Protein AF-A0A914GAC8-F1 (afdb_monomer_lite)

Radius of gyration: 23.38 Å; chains: 1; bounding box: 57×39×64 Å

Structure (mmCIF, N/CA/C/O backbone):
data_AF-A0A914GAC8-F1
#
_entry.id   AF-A0A914GAC8-F1
#
loop_
_atom_site.group_PDB
_atom_site.id
_atom_site.type_symbol
_atom_site.label_atom_id
_atom_site.label_alt_id
_atom_site.label_comp_id
_atom_site.label_asym_id
_atom_site.label_entity_id
_atom_site.label_seq_id
_atom_site.pdbx_PDB_ins_code
_atom_site.Cartn_x
_atom_site.Cartn_y
_atom_site.Cartn_z
_atom_site.occupancy
_atom_site.B_iso_or_equiv
_atom_site.auth_seq_id
_atom_site.auth_comp_id
_atom_site.auth_asym_id
_atom_site.auth_atom_id
_atom_site.pdbx_PDB_model_num
ATOM 1 N N . ASP A 1 1 ? 26.100 -16.650 -16.350 1.00 70.00 1 ASP A N 1
ATOM 2 C CA . ASP A 1 1 ? 27.545 -16.338 -16.278 1.00 70.00 1 ASP A CA 1
ATOM 3 C C . ASP A 1 1 ? 27.875 -15.951 -14.839 1.00 70.00 1 ASP A C 1
ATOM 5 O O . ASP A 1 1 ? 27.534 -14.854 -14.413 1.00 70.00 1 ASP A O 1
ATOM 9 N N . TRP A 1 2 ? 28.452 -16.867 -14.052 1.00 78.56 2 TRP A N 1
ATOM 10 C CA . TRP A 1 2 ? 28.661 -16.678 -12.604 1.00 78.56 2 TRP A CA 1
ATOM 11 C C . TRP A 1 2 ? 29.500 -15.440 -12.253 1.00 78.56 2 TRP A C 1
ATOM 13 O O . TRP A 1 2 ? 29.374 -14.898 -11.160 1.00 78.56 2 TRP A O 1
ATOM 23 N N . LYS A 1 3 ? 30.295 -14.926 -13.200 1.00 84.75 3 LYS A N 1
ATOM 24 C CA . LYS A 1 3 ? 31.077 -13.694 -13.027 1.00 84.75 3 LYS A CA 1
ATOM 25 C C . LYS A 1 3 ? 30.211 -12.432 -12.951 1.00 84.75 3 LYS A C 1
ATOM 27 O O . LYS A 1 3 ? 30.647 -11.431 -12.392 1.00 84.75 3 LYS A O 1
ATOM 32 N N . LYS A 1 4 ? 28.996 -12.464 -13.509 1.00 84.94 4 LYS A N 1
ATOM 33 C CA . LYS A 1 4 ? 28.051 -11.334 -13.508 1.00 84.94 4 LYS A CA 1
ATOM 34 C C . LYS A 1 4 ? 27.024 -11.420 -12.381 1.00 84.94 4 LYS A C 1
ATOM 36 O O . LYS A 1 4 ? 26.402 -10.404 -12.080 1.00 84.94 4 LYS A O 1
ATOM 41 N N . PHE A 1 5 ? 26.921 -12.576 -11.720 1.00 89.44 5 PHE A N 1
ATOM 42 C CA . PHE A 1 5 ? 25.930 -12.845 -10.679 1.00 89.44 5 PHE A CA 1
ATOM 43 C C . PHE A 1 5 ? 25.925 -11.780 -9.580 1.00 89.44 5 PHE A C 1
ATOM 45 O O . PHE A 1 5 ? 24.878 -11.224 -9.287 1.00 89.44 5 PHE A O 1
ATOM 52 N N . GLY A 1 6 ? 27.089 -11.420 -9.024 1.00 92.56 6 GLY A N 1
ATOM 53 C CA . GLY A 1 6 ? 27.153 -10.412 -7.958 1.00 92.56 6 GLY A CA 1
ATOM 54 C C . GLY A 1 6 ? 26.623 -9.038 -8.388 1.00 92.56 6 GLY A C 1
ATOM 55 O O . GLY A 1 6 ? 25.925 -8.378 -7.626 1.00 92.56 6 GLY A O 1
ATOM 56 N N . ARG A 1 7 ? 26.899 -8.626 -9.632 1.00 90.31 7 ARG A N 1
ATOM 57 C CA . ARG A 1 7 ? 26.407 -7.359 -10.194 1.00 90.31 7 ARG A CA 1
ATOM 58 C C . ARG A 1 7 ? 24.906 -7.408 -10.471 1.00 90.31 7 ARG A C 1
ATOM 60 O O . ARG A 1 7 ? 24.210 -6.444 -10.177 1.00 90.31 7 ARG A O 1
ATOM 67 N N . GLU A 1 8 ? 24.429 -8.499 -11.060 1.00 88.06 8 GLU A N 1
ATOM 68 C CA . GLU A 1 8 ? 23.010 -8.700 -11.378 1.00 88.06 8 GLU A CA 1
ATOM 69 C C . GLU A 1 8 ? 22.176 -8.789 -10.097 1.00 88.06 8 GLU A C 1
ATOM 71 O O . GLU A 1 8 ? 21.180 -8.083 -9.969 1.00 88.06 8 GLU A O 1
ATOM 76 N N . PHE A 1 9 ? 22.652 -9.544 -9.105 1.00 90.94 9 PHE A N 1
ATOM 77 C CA . PHE A 1 9 ? 22.049 -9.624 -7.781 1.00 90.94 9 PHE A CA 1
ATOM 78 C C . PHE A 1 9 ? 22.002 -8.257 -7.098 1.00 90.94 9 PHE A C 1
ATOM 80 O O . PHE A 1 9 ? 20.940 -7.845 -6.644 1.00 90.94 9 PHE A O 1
ATOM 87 N N . LEU A 1 10 ? 23.120 -7.522 -7.062 1.00 92.94 10 LEU A N 1
ATOM 88 C CA . LEU A 1 10 ? 23.152 -6.190 -6.458 1.00 92.94 10 LEU A CA 1
ATOM 89 C C . LEU A 1 10 ? 22.192 -5.229 -7.171 1.00 92.94 10 LEU A C 1
ATOM 91 O O . LEU A 1 10 ? 21.506 -4.456 -6.513 1.00 92.94 10 LEU A O 1
ATOM 95 N N . CYS A 1 11 ? 22.114 -5.289 -8.502 1.00 89.38 11 CYS A N 1
ATOM 96 C CA . CYS A 1 11 ? 21.203 -4.459 -9.284 1.00 89.38 11 CYS A CA 1
ATOM 97 C C . CYS A 1 11 ? 19.737 -4.749 -8.938 1.00 89.38 11 CYS A C 1
ATOM 99 O O . CYS A 1 11 ? 19.000 -3.816 -8.628 1.00 89.38 11 CYS A O 1
ATOM 101 N N . VAL A 1 12 ? 19.336 -6.024 -8.918 1.00 88.00 12 VAL A N 1
ATOM 102 C CA . VAL A 1 12 ? 17.965 -6.435 -8.575 1.00 88.00 12 VAL A CA 1
ATOM 103 C C . VAL A 1 12 ? 17.646 -6.119 -7.114 1.00 88.00 12 VAL A C 1
ATOM 105 O O . VAL A 1 12 ? 16.575 -5.598 -6.823 1.00 88.00 12 VAL A O 1
ATOM 108 N N . PHE A 1 13 ? 18.579 -6.371 -6.196 1.00 90.50 13 PHE A N 1
ATOM 109 C CA . PHE A 1 13 ? 18.400 -6.096 -4.772 1.00 90.50 13 PHE A CA 1
ATOM 110 C C . PHE A 1 13 ? 18.233 -4.599 -4.496 1.00 90.50 13 PHE A C 1
ATOM 112 O O . PHE A 1 13 ? 17.281 -4.195 -3.829 1.00 90.50 13 PHE A O 1
ATOM 119 N N . LEU A 1 14 ? 19.125 -3.764 -5.039 1.00 91.88 14 LEU A N 1
ATOM 120 C CA . LEU A 1 14 ? 19.038 -2.312 -4.883 1.00 91.88 14 LEU A CA 1
ATOM 121 C C . LEU A 1 14 ? 17.791 -1.748 -5.563 1.00 91.88 14 LEU A C 1
ATOM 123 O O . LEU A 1 14 ? 17.170 -0.850 -5.004 1.00 91.88 14 LEU A O 1
ATOM 127 N N . ALA A 1 15 ? 17.400 -2.277 -6.725 1.00 88.44 15 ALA A N 1
ATOM 128 C CA . ALA A 1 15 ? 16.150 -1.893 -7.370 1.00 88.44 15 ALA A CA 1
ATOM 129 C C . ALA A 1 15 ? 14.939 -2.282 -6.511 1.00 88.44 15 ALA A C 1
ATOM 131 O O . ALA A 1 15 ? 14.079 -1.443 -6.281 1.00 88.44 15 ALA A O 1
ATOM 132 N N . GLY A 1 16 ? 14.892 -3.504 -5.975 1.00 85.88 16 GLY A N 1
ATOM 133 C CA . GLY A 1 16 ? 13.782 -3.983 -5.149 1.00 85.88 16 GLY A CA 1
ATOM 134 C C . GLY A 1 16 ? 13.626 -3.200 -3.844 1.00 85.88 16 GLY A C 1
ATOM 135 O O . GLY A 1 16 ? 12.547 -2.690 -3.553 1.00 85.88 16 GLY A O 1
ATOM 136 N N . VAL A 1 17 ? 14.709 -3.044 -3.077 1.00 90.62 17 VAL A N 1
ATOM 137 C CA . VAL A 1 17 ? 14.681 -2.297 -1.806 1.00 90.62 17 VAL A CA 1
ATOM 138 C C . VAL A 1 17 ? 14.523 -0.795 -2.056 1.00 90.62 17 VAL A C 1
ATOM 140 O O . VAL A 1 17 ? 13.769 -0.117 -1.359 1.00 90.62 17 VAL A O 1
ATOM 143 N N . GLY A 1 18 ? 15.220 -0.265 -3.061 1.00 89.88 18 GLY A N 1
ATOM 144 C CA . GLY A 1 18 ? 15.218 1.157 -3.388 1.00 89.88 18 GLY A CA 1
ATOM 145 C C . GLY A 1 18 ? 13.915 1.640 -4.020 1.00 89.88 18 GLY A C 1
ATOM 146 O O . GLY A 1 18 ? 13.547 2.790 -3.793 1.00 89.88 18 GLY A O 1
ATOM 147 N N . ALA A 1 19 ? 13.192 0.793 -4.760 1.00 87.56 19 ALA A N 1
ATOM 148 C CA . ALA A 1 19 ? 11.943 1.178 -5.419 1.00 87.56 19 ALA A CA 1
ATOM 149 C C . ALA A 1 19 ? 10.873 1.613 -4.415 1.00 87.56 19 ALA A C 1
ATOM 151 O O . ALA A 1 19 ? 10.243 2.648 -4.617 1.00 87.56 19 ALA A O 1
ATOM 152 N N . PHE A 1 20 ? 10.710 0.878 -3.310 1.00 86.06 20 PHE A N 1
ATOM 153 C CA . PHE A 1 20 ? 9.726 1.227 -2.285 1.00 86.06 20 PHE A CA 1
ATOM 154 C C . PHE A 1 20 ? 10.029 2.588 -1.645 1.00 86.06 20 PHE A C 1
ATOM 156 O O . PHE A 1 20 ? 9.183 3.485 -1.649 1.00 86.06 20 PHE A O 1
ATOM 163 N N . TRP A 1 21 ? 11.252 2.773 -1.138 1.00 88.31 21 TRP A N 1
ATOM 164 C CA . TRP A 1 21 ? 11.645 4.019 -0.474 1.00 88.31 21 TRP A CA 1
ATOM 165 C C . TRP A 1 21 ? 11.688 5.200 -1.444 1.00 88.31 21 TRP A C 1
ATOM 167 O O . TRP A 1 21 ? 11.170 6.273 -1.138 1.00 88.31 21 TRP A O 1
ATOM 177 N N . GLY A 1 22 ? 12.265 4.996 -2.628 1.00 88.81 22 GLY A N 1
ATOM 178 C CA . GLY A 1 22 ? 12.351 6.012 -3.671 1.00 88.81 22 GLY A CA 1
ATOM 179 C C . GLY A 1 22 ? 10.973 6.451 -4.155 1.00 88.81 22 GLY A C 1
ATOM 180 O O . GLY A 1 22 ? 10.699 7.649 -4.194 1.00 88.81 22 GLY A O 1
ATOM 181 N N . GLY A 1 23 ? 10.089 5.495 -4.448 1.00 89.00 23 GLY A N 1
ATOM 182 C CA . GLY A 1 23 ? 8.712 5.769 -4.849 1.00 89.00 23 GLY A CA 1
ATOM 183 C C . GLY A 1 23 ? 7.935 6.503 -3.761 1.00 89.00 23 GLY A C 1
ATOM 184 O O . GLY A 1 23 ? 7.314 7.522 -4.047 1.00 89.00 23 GLY A O 1
ATOM 185 N N . THR A 1 24 ? 8.046 6.061 -2.504 1.00 87.50 24 THR A N 1
ATOM 186 C CA . THR A 1 24 ? 7.369 6.700 -1.362 1.00 87.50 24 THR A CA 1
ATOM 187 C C . THR A 1 24 ? 7.807 8.149 -1.176 1.00 87.50 24 THR A C 1
ATOM 189 O O . THR A 1 24 ? 6.961 9.028 -1.039 1.00 87.50 24 THR A O 1
ATOM 192 N N . ILE A 1 25 ? 9.114 8.428 -1.203 1.00 89.56 25 ILE A N 1
ATOM 193 C CA . ILE A 1 25 ? 9.628 9.794 -1.028 1.00 89.56 25 ILE A CA 1
ATOM 194 C C . ILE A 1 25 ? 9.159 10.693 -2.174 1.00 89.56 25 ILE A C 1
ATOM 196 O O . ILE A 1 25 ? 8.676 11.798 -1.935 1.00 89.56 25 ILE A O 1
ATOM 200 N N . GLN A 1 26 ? 9.274 10.230 -3.419 1.00 90.94 26 GLN A N 1
ATOM 201 C CA . GLN A 1 26 ? 8.860 11.022 -4.576 1.00 90.94 26 GLN A CA 1
ATOM 202 C C . GLN A 1 26 ? 7.350 11.262 -4.602 1.00 90.94 26 GLN A C 1
ATOM 204 O O . GLN A 1 26 ? 6.915 12.373 -4.901 1.00 90.94 26 GLN A O 1
ATOM 209 N N . PHE A 1 27 ? 6.557 10.246 -4.255 1.00 90.81 27 PHE A N 1
ATOM 210 C CA . PHE A 1 27 ? 5.113 10.387 -4.149 1.00 90.81 27 PHE A CA 1
ATOM 211 C C . PHE A 1 27 ? 4.741 11.342 -3.018 1.00 90.81 27 PHE A C 1
ATOM 213 O O . PHE A 1 27 ? 3.936 12.231 -3.244 1.00 90.81 27 PHE A O 1
ATOM 220 N N . ALA A 1 28 ? 5.373 11.249 -1.844 1.00 88.25 28 ALA A N 1
ATOM 221 C CA . ALA A 1 28 ? 5.135 12.168 -0.730 1.00 88.25 28 ALA A CA 1
ATOM 222 C C . ALA A 1 28 ? 5.427 13.632 -1.109 1.00 88.25 28 ALA A C 1
ATOM 224 O O . ALA A 1 28 ? 4.665 14.528 -0.744 1.00 88.25 28 ALA A O 1
ATOM 225 N N . LEU A 1 29 ? 6.492 13.879 -1.883 1.00 88.75 29 LEU A N 1
ATOM 226 C CA . LEU A 1 29 ? 6.835 15.218 -2.380 1.00 88.75 29 LEU A CA 1
ATOM 227 C C . LEU A 1 29 ? 5.792 15.790 -3.349 1.00 88.75 29 LEU A C 1
ATOM 229 O O . LEU A 1 29 ? 5.632 17.006 -3.404 1.00 88.75 29 LEU A O 1
ATOM 233 N N . LEU A 1 30 ? 5.084 14.940 -4.094 1.00 90.38 30 LEU A N 1
ATOM 234 C CA . LEU A 1 30 ? 3.964 15.351 -4.942 1.00 90.38 30 LEU A CA 1
ATOM 235 C C . LEU A 1 30 ? 2.661 15.473 -4.136 1.00 90.38 30 LEU A C 1
ATOM 237 O O . LEU A 1 30 ? 1.915 16.438 -4.292 1.00 90.38 30 LEU A O 1
ATOM 241 N N . TYR A 1 31 ? 2.401 14.490 -3.277 1.00 90.06 31 TYR A N 1
ATOM 242 C CA . TYR A 1 31 ? 1.160 14.305 -2.541 1.00 90.06 31 TYR A CA 1
ATOM 243 C C . TYR A 1 31 ? 0.939 15.409 -1.517 1.00 90.06 31 TYR A C 1
ATOM 245 O O . TYR A 1 31 ? -0.097 16.056 -1.561 1.00 90.06 31 TYR A O 1
ATOM 253 N N . HIS A 1 32 ? 1.898 15.671 -0.626 1.00 87.12 32 HIS A N 1
ATOM 254 C CA . HIS A 1 32 ? 1.677 16.616 0.472 1.00 87.12 32 HIS A CA 1
ATOM 255 C C . HIS A 1 32 ? 1.367 18.040 -0.020 1.00 87.12 32 HIS A C 1
ATOM 257 O O . HIS A 1 32 ? 0.398 18.626 0.455 1.00 87.12 32 HIS A O 1
ATOM 263 N N . PRO A 1 33 ? 2.086 18.613 -1.007 1.00 88.62 33 PRO A N 1
ATOM 264 C CA . PRO A 1 33 ? 1.688 19.904 -1.557 1.00 88.62 33 PRO A CA 1
ATOM 265 C C . PRO A 1 33 ? 0.315 19.855 -2.238 1.00 88.62 33 PRO A C 1
ATOM 267 O O . PRO A 1 33 ? -0.525 20.709 -1.977 1.00 88.62 33 PRO A O 1
ATOM 270 N N . ALA A 1 34 ? 0.055 18.862 -3.091 1.00 90.44 34 ALA A N 1
ATOM 271 C CA . ALA A 1 34 ? -1.185 18.795 -3.863 1.00 90.44 34 ALA A CA 1
ATOM 272 C C . ALA A 1 34 ? -2.426 18.529 -2.992 1.00 90.44 34 ALA A C 1
ATOM 274 O O . ALA A 1 34 ? -3.426 19.235 -3.096 1.00 90.44 34 ALA A O 1
ATOM 275 N N . HIS A 1 35 ? -2.358 17.522 -2.130 1.00 88.25 35 HIS A N 1
ATOM 276 C CA . HIS A 1 35 ? -3.466 17.084 -1.294 1.00 88.25 35 HIS A CA 1
ATOM 277 C C . HIS A 1 35 ? -3.614 17.963 -0.048 1.00 88.25 35 HIS A C 1
ATOM 279 O O . HIS A 1 35 ? -4.692 18.498 0.192 1.00 88.25 35 HIS A O 1
ATOM 285 N N . ASP A 1 36 ? -2.540 18.186 0.716 1.00 84.56 36 ASP A N 1
ATOM 286 C CA . ASP A 1 36 ? -2.668 18.835 2.029 1.00 84.56 36 ASP A CA 1
ATOM 287 C C . ASP A 1 36 ? -2.719 20.369 1.939 1.00 84.56 36 ASP A C 1
ATOM 289 O O . ASP A 1 36 ? -3.358 21.001 2.778 1.00 84.56 36 ASP A O 1
ATOM 293 N N . ILE A 1 37 ? -2.075 20.987 0.935 1.00 85.88 37 ILE A N 1
ATOM 294 C CA . ILE A 1 37 ? -2.096 22.455 0.752 1.00 85.88 37 ILE A CA 1
ATOM 295 C C . ILE A 1 37 ? -3.211 22.880 -0.210 1.00 85.88 37 ILE A C 1
ATOM 297 O O . ILE A 1 37 ? -3.937 23.830 0.083 1.00 85.88 37 ILE A O 1
ATOM 301 N N . PHE A 1 38 ? -3.351 22.203 -1.357 1.00 89.44 38 PHE A N 1
ATOM 302 C CA . PHE A 1 38 ? -4.331 22.575 -2.389 1.00 89.44 38 PHE A CA 1
ATOM 303 C C . PHE A 1 38 ? -5.656 21.800 -2.316 1.00 89.44 38 PHE A C 1
ATOM 305 O O . PHE A 1 38 ? -6.575 22.127 -3.065 1.00 89.44 38 PHE A O 1
ATOM 312 N N . GLY A 1 39 ? -5.786 20.804 -1.432 1.00 88.50 39 GLY A N 1
ATOM 313 C CA . GLY A 1 39 ? -7.027 20.038 -1.267 1.00 88.50 39 GLY A CA 1
ATOM 314 C C . GLY A 1 39 ? -7.376 19.145 -2.461 1.00 88.50 39 GLY A C 1
ATOM 315 O O . GLY A 1 39 ? -8.545 18.819 -2.661 1.00 88.50 39 GLY A O 1
ATOM 316 N N . ILE A 1 40 ? -6.399 18.787 -3.300 1.00 92.31 40 ILE A N 1
ATOM 317 C CA . ILE A 1 40 ? -6.622 17.938 -4.476 1.00 92.31 40 ILE A CA 1
ATOM 318 C C . ILE A 1 40 ? -6.861 16.497 -4.024 1.00 92.31 40 ILE A C 1
ATOM 320 O O . ILE A 1 40 ? -6.071 15.955 -3.256 1.00 92.31 40 ILE A O 1
ATOM 324 N N . HIS A 1 41 ? -7.904 15.854 -4.555 1.00 90.81 41 HIS A N 1
ATOM 325 C CA . HIS A 1 41 ? -8.210 14.455 -4.244 1.00 90.81 41 HIS A CA 1
ATOM 326 C C . HIS A 1 41 ? -7.034 13.517 -4.577 1.00 90.81 41 HIS A C 1
ATOM 328 O O . HIS A 1 41 ? -6.375 13.661 -5.613 1.00 90.81 41 HIS A O 1
ATOM 334 N N . SER A 1 42 ? -6.799 12.522 -3.720 1.00 87.12 42 SER A N 1
ATOM 335 C CA . SER A 1 42 ? -5.663 11.589 -3.800 1.00 87.12 42 SER A CA 1
ATOM 336 C C . SER A 1 42 ? -5.609 10.773 -5.097 1.00 87.12 42 SER A C 1
ATOM 338 O O . SER A 1 42 ? -4.543 10.363 -5.555 1.00 87.12 42 SER A O 1
ATOM 340 N N . GLU A 1 43 ? -6.751 10.563 -5.744 1.00 89.06 43 GLU A N 1
ATOM 341 C CA . GLU A 1 43 ? -6.825 9.888 -7.044 1.00 89.06 43 GLU A CA 1
ATOM 342 C C . GLU A 1 43 ? -6.098 10.675 -8.145 1.00 89.06 43 GLU A C 1
ATOM 344 O O . GLU A 1 43 ? -5.369 10.107 -8.956 1.00 89.06 43 GLU A O 1
ATOM 349 N N . TYR A 1 44 ? -6.212 12.005 -8.158 1.00 90.56 44 TYR A N 1
ATOM 350 C CA . TYR A 1 44 ? -5.542 12.810 -9.180 1.00 90.56 44 TYR A CA 1
ATOM 351 C C . TYR A 1 44 ? -4.025 12.821 -8.989 1.00 90.56 44 TYR A C 1
ATOM 353 O O . TYR A 1 44 ? -3.276 12.798 -9.970 1.00 90.56 44 TYR A O 1
ATOM 361 N N . THR A 1 45 ? -3.551 12.835 -7.738 1.00 91.50 45 THR A N 1
ATOM 362 C CA . THR A 1 45 ? -2.112 12.825 -7.436 1.00 91.50 45 THR A CA 1
ATOM 363 C C . THR A 1 45 ? -1.475 11.491 -7.822 1.00 91.50 45 THR A C 1
ATOM 365 O O . THR A 1 45 ? -0.398 11.483 -8.421 1.00 91.50 45 THR A O 1
ATOM 368 N N . THR A 1 46 ? -2.162 10.371 -7.577 1.00 89.81 46 THR A N 1
ATOM 369 C CA . THR A 1 46 ? -1.713 9.027 -7.985 1.00 89.81 46 THR A CA 1
ATOM 370 C C . THR A 1 46 ? -1.673 8.858 -9.505 1.00 89.81 46 THR A C 1
ATOM 372 O O . THR A 1 46 ? -0.635 8.461 -10.039 1.00 89.81 46 THR A O 1
ATOM 375 N N . VAL A 1 47 ? -2.734 9.237 -10.229 1.00 92.69 47 VAL A N 1
ATOM 376 C CA . VAL A 1 47 ? -2.760 9.178 -11.706 1.00 92.69 47 VAL A CA 1
ATOM 377 C C . VAL A 1 47 ? -1.661 10.049 -12.317 1.00 92.69 47 VAL A C 1
ATOM 379 O O . VAL A 1 47 ? -0.955 9.618 -13.230 1.00 92.69 47 VAL A O 1
ATOM 382 N N . THR A 1 48 ? -1.461 11.254 -11.782 1.00 92.38 48 THR A N 1
ATOM 383 C CA . THR A 1 48 ? -0.406 12.170 -12.238 1.00 92.38 48 THR A CA 1
ATOM 384 C C . THR A 1 48 ? 0.985 11.569 -12.036 1.00 92.38 48 THR A C 1
ATOM 386 O O . THR A 1 48 ? 1.822 11.622 -12.938 1.00 92.38 48 THR A O 1
ATOM 389 N N . PHE A 1 49 ? 1.236 10.954 -10.878 1.00 93.31 49 PHE A N 1
ATOM 390 C CA . PHE A 1 49 ? 2.504 10.287 -10.587 1.00 93.31 49 PHE A CA 1
ATOM 391 C C . PHE A 1 49 ? 2.791 9.147 -11.572 1.00 93.31 49 PHE A C 1
ATOM 393 O O . PHE A 1 49 ? 3.878 9.087 -12.151 1.00 93.31 49 PHE A O 1
ATOM 400 N N . LEU A 1 50 ? 1.798 8.290 -11.831 1.00 91.81 50 LEU A N 1
ATOM 401 C CA . LEU A 1 50 ? 1.909 7.209 -12.814 1.00 91.81 50 LEU A CA 1
ATOM 402 C C . LEU A 1 50 ? 2.161 7.743 -14.229 1.00 91.81 50 LEU A C 1
ATOM 404 O O . LEU A 1 50 ? 3.012 7.210 -14.941 1.00 91.81 50 LEU A O 1
ATOM 408 N N . ALA A 1 51 ? 1.485 8.825 -14.623 1.00 94.44 51 ALA A N 1
ATOM 409 C CA . ALA A 1 51 ? 1.684 9.460 -15.923 1.00 94.44 51 ALA A CA 1
ATOM 410 C C . ALA A 1 51 ? 3.110 10.013 -16.091 1.00 94.44 51 ALA A C 1
ATOM 412 O O . ALA A 1 51 ? 3.713 9.832 -17.150 1.00 94.44 51 ALA A O 1
ATOM 413 N N . PHE A 1 52 ? 3.687 10.628 -15.050 1.00 93.44 52 PHE A N 1
ATOM 414 C CA . PHE A 1 52 ? 5.083 11.077 -15.075 1.00 93.44 52 PHE A CA 1
ATOM 415 C C . PHE A 1 52 ? 6.054 9.913 -15.275 1.00 93.44 52 PHE A C 1
ATOM 417 O O . PHE A 1 52 ? 6.950 10.002 -16.115 1.00 93.44 52 PHE A O 1
ATOM 424 N N . TYR A 1 53 ? 5.860 8.807 -14.557 1.00 91.62 53 TYR A N 1
ATOM 425 C CA . TYR A 1 53 ? 6.682 7.610 -14.725 1.00 91.62 53 TYR A CA 1
ATOM 426 C C . TYR A 1 53 ? 6.537 6.988 -16.112 1.00 91.62 53 TYR A C 1
ATOM 428 O O . TYR A 1 53 ? 7.545 6.672 -16.745 1.00 91.62 53 TYR A O 1
ATOM 436 N N . ALA A 1 54 ? 5.309 6.877 -16.623 1.00 92.25 54 ALA A N 1
ATOM 437 C CA . ALA A 1 54 ? 5.054 6.404 -17.979 1.00 92.25 54 ALA A CA 1
ATOM 438 C C . ALA A 1 54 ? 5.763 7.285 -19.021 1.00 92.25 54 ALA A C 1
ATOM 440 O O . ALA A 1 54 ? 6.391 6.767 -19.944 1.00 92.25 54 ALA A O 1
ATOM 441 N N . LEU A 1 55 ? 5.737 8.610 -18.840 1.00 95.25 55 LEU A N 1
ATOM 442 C CA . LEU A 1 55 ? 6.432 9.552 -19.713 1.00 95.25 55 LEU A CA 1
ATOM 443 C C . LEU A 1 55 ? 7.958 9.405 -19.626 1.00 95.25 55 LEU A C 1
ATOM 445 O O . LEU A 1 55 ? 8.621 9.402 -20.661 1.00 95.25 55 LEU A O 1
ATOM 449 N N . ILE A 1 56 ? 8.521 9.257 -18.422 1.00 92.12 56 ILE A N 1
ATOM 450 C CA . ILE A 1 56 ? 9.962 9.031 -18.224 1.00 92.12 56 ILE A CA 1
ATOM 451 C C . ILE A 1 56 ? 10.398 7.755 -18.943 1.00 92.12 56 ILE A C 1
ATOM 453 O O . ILE A 1 56 ? 11.370 7.786 -19.699 1.00 92.12 56 ILE A O 1
ATOM 457 N N . VAL A 1 57 ? 9.666 6.653 -18.751 1.00 89.06 57 VAL A N 1
ATOM 458 C CA . VAL A 1 57 ? 9.940 5.372 -19.416 1.00 89.06 57 VAL A CA 1
ATOM 459 C C . VAL A 1 57 ? 9.834 5.523 -20.932 1.00 89.06 57 VAL A C 1
ATOM 461 O O . VAL A 1 57 ? 10.743 5.112 -21.651 1.00 89.06 57 VAL A O 1
ATOM 464 N N . TYR A 1 58 ? 8.782 6.182 -21.420 1.00 89.81 58 TYR A N 1
ATOM 465 C CA . TYR A 1 58 ? 8.585 6.434 -22.846 1.00 89.81 58 TYR A CA 1
ATOM 466 C C . TYR A 1 58 ? 9.733 7.254 -23.458 1.00 89.81 58 TYR A C 1
ATOM 468 O O . TYR A 1 58 ? 10.291 6.878 -24.490 1.00 89.81 58 TYR A O 1
ATOM 476 N N . ILE A 1 59 ? 10.131 8.358 -22.820 1.00 92.88 59 ILE A N 1
ATOM 477 C CA . ILE A 1 59 ? 11.243 9.200 -23.285 1.00 92.88 59 ILE A CA 1
ATOM 478 C C . ILE A 1 59 ? 12.559 8.417 -23.248 1.00 92.88 59 ILE A C 1
ATOM 480 O O . ILE A 1 59 ? 13.336 8.491 -24.202 1.00 92.88 59 ILE A O 1
ATOM 484 N N . ALA A 1 60 ? 12.815 7.659 -22.179 1.00 88.31 60 ALA A N 1
ATOM 485 C CA . ALA A 1 60 ? 14.027 6.860 -22.034 1.00 88.31 60 ALA A CA 1
ATOM 486 C C . ALA A 1 60 ? 14.133 5.783 -23.123 1.00 88.31 60 ALA A C 1
ATOM 488 O O . ALA A 1 60 ? 15.193 5.641 -23.736 1.00 88.31 60 ALA A O 1
ATOM 489 N N . ASP A 1 61 ? 13.035 5.085 -23.421 1.00 84.56 61 ASP A N 1
ATOM 490 C CA . ASP A 1 61 ? 12.982 4.095 -24.498 1.00 84.56 61 ASP A CA 1
ATOM 491 C C . ASP A 1 61 ? 13.232 4.730 -25.877 1.00 84.56 61 ASP A C 1
ATOM 493 O O . ASP A 1 61 ? 14.057 4.249 -26.666 1.00 84.56 61 ASP A O 1
ATOM 497 N N . ARG A 1 62 ? 12.584 5.869 -26.159 1.00 86.69 62 ARG A N 1
ATOM 498 C CA . ARG A 1 62 ? 12.742 6.585 -27.434 1.00 86.69 62 ARG A CA 1
ATOM 499 C C . ARG A 1 62 ? 14.127 7.201 -27.612 1.00 86.69 62 ARG A C 1
ATOM 501 O O . ARG A 1 62 ? 14.626 7.246 -28.736 1.00 86.69 62 ARG A O 1
ATOM 508 N N . SER A 1 63 ? 14.74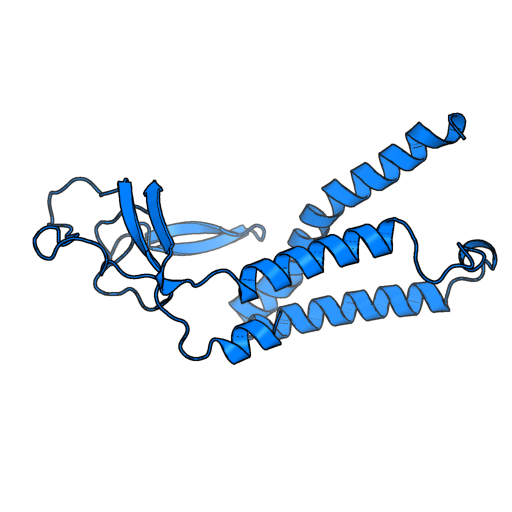9 7.651 -26.526 1.00 87.75 63 SER A N 1
ATOM 509 C CA . SER A 1 63 ? 16.088 8.253 -26.514 1.00 87.75 63 SER A CA 1
ATOM 510 C C . SER A 1 63 ? 17.215 7.210 -26.550 1.00 87.75 63 SER A C 1
ATOM 512 O O . SER A 1 63 ? 18.382 7.548 -26.767 1.00 87.75 63 SER A O 1
ATOM 514 N N . ASN A 1 64 ? 16.899 5.923 -26.371 1.00 83.25 64 ASN A N 1
ATOM 515 C CA . ASN A 1 64 ? 17.905 4.872 -26.337 1.00 83.25 64 ASN A CA 1
ATOM 516 C C . ASN A 1 64 ? 18.547 4.651 -27.719 1.00 83.25 64 ASN A C 1
ATOM 518 O O . ASN A 1 64 ? 17.928 4.131 -28.648 1.00 83.25 64 ASN A O 1
ATOM 522 N N . ARG A 1 65 ? 19.817 5.050 -27.848 1.00 79.25 65 ARG A N 1
ATOM 523 C CA . ARG A 1 65 ? 20.599 4.958 -29.095 1.00 79.25 65 ARG A CA 1
ATOM 524 C C . ARG A 1 65 ? 21.287 3.609 -29.294 1.00 79.25 65 ARG A C 1
ATOM 526 O O . ARG A 1 65 ? 21.839 3.370 -30.364 1.00 79.25 65 ARG A O 1
ATOM 533 N N . ARG A 1 66 ? 21.319 2.749 -28.271 1.00 79.75 66 ARG A N 1
ATOM 534 C CA . ARG A 1 66 ? 21.980 1.442 -28.356 1.00 79.75 66 ARG A CA 1
ATOM 535 C C . ARG A 1 66 ? 20.964 0.405 -28.840 1.00 79.75 66 ARG A C 1
ATOM 537 O O . ARG A 1 66 ? 19.957 0.223 -28.171 1.00 79.75 66 ARG A O 1
ATOM 544 N N . PRO A 1 67 ? 21.195 -0.284 -29.968 1.00 68.75 67 PRO A N 1
ATOM 545 C CA . PRO A 1 67 ? 20.257 -1.290 -30.467 1.00 68.75 67 PRO A CA 1
ATOM 546 C C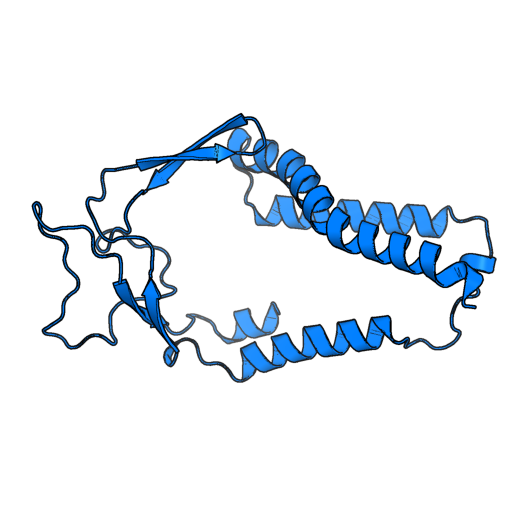 . PRO A 1 67 ? 20.274 -2.577 -29.630 1.00 68.75 67 PRO A C 1
ATOM 548 O O . PRO A 1 67 ? 19.288 -3.303 -29.608 1.00 68.75 67 PRO A O 1
ATOM 551 N N . GLU A 1 68 ? 21.363 -2.844 -28.902 1.00 72.12 68 GLU A N 1
ATOM 552 C CA . GLU A 1 68 ? 21.533 -4.054 -28.084 1.00 72.12 68 GLU A CA 1
ATOM 553 C C . GLU A 1 68 ? 20.514 -4.172 -26.942 1.00 72.12 68 GLU A C 1
ATOM 555 O O . GLU A 1 68 ? 20.123 -5.275 -26.585 1.00 72.12 68 GLU A O 1
ATOM 560 N N . SER A 1 69 ? 20.030 -3.055 -26.394 1.00 65.44 69 SER A N 1
ATOM 561 C CA . SER A 1 69 ? 18.959 -3.058 -25.384 1.00 65.44 69 SER A CA 1
ATOM 562 C C . SER A 1 69 ? 17.598 -3.464 -25.955 1.00 65.44 69 SER A C 1
ATOM 564 O O . SER A 1 69 ? 16.732 -3.898 -25.204 1.00 65.44 69 SER A O 1
ATOM 566 N N . ARG A 1 70 ? 17.410 -3.331 -27.275 1.00 67.00 70 ARG A N 1
ATOM 567 C CA . ARG A 1 70 ? 16.223 -3.797 -28.008 1.00 67.00 70 ARG A CA 1
ATOM 568 C C . ARG A 1 70 ? 16.402 -5.203 -28.576 1.00 67.00 70 ARG A C 1
ATOM 570 O O . ARG A 1 70 ? 15.426 -5.810 -28.994 1.00 67.00 70 ARG A O 1
ATOM 577 N N . ALA A 1 71 ? 17.624 -5.735 -28.558 1.00 69.88 71 ALA A N 1
ATOM 578 C CA . ALA A 1 71 ? 17.949 -7.103 -28.957 1.00 69.88 71 ALA A CA 1
ATOM 579 C C . ALA A 1 71 ? 17.653 -8.128 -27.840 1.00 69.88 71 ALA A C 1
ATOM 581 O O . ALA A 1 71 ? 18.317 -9.160 -27.756 1.00 69.88 71 ALA A O 1
ATOM 582 N N . GLY A 1 72 ? 16.701 -7.807 -26.955 1.00 66.25 72 GLY A N 1
ATOM 583 C CA . GLY A 1 72 ? 16.263 -8.667 -25.861 1.00 66.25 72 GLY A CA 1
ATOM 584 C C . GLY A 1 72 ? 15.606 -9.958 -26.352 1.00 66.25 72 GLY A C 1
ATOM 585 O O . GLY A 1 72 ? 15.613 -10.276 -27.541 1.00 66.25 72 GLY A O 1
ATOM 586 N N . ASN A 1 73 ? 15.047 -10.718 -25.412 1.00 66.44 73 ASN A N 1
ATOM 587 C CA . ASN A 1 73 ? 14.388 -11.988 -25.697 1.00 66.44 73 ASN A CA 1
ATOM 588 C C . ASN A 1 73 ? 13.391 -11.843 -26.875 1.00 66.44 73 ASN A C 1
ATOM 590 O O . ASN A 1 73 ? 12.493 -11.006 -26.787 1.00 66.44 73 ASN A O 1
ATOM 594 N N . PRO A 1 74 ? 13.520 -12.622 -27.971 1.00 68.44 74 PRO A N 1
ATOM 595 C CA . PRO A 1 74 ? 12.582 -12.551 -29.094 1.00 68.44 74 PRO A CA 1
ATOM 596 C C . PRO A 1 74 ? 11.176 -13.029 -28.716 1.00 68.44 74 PRO A C 1
ATOM 598 O O . PRO A 1 74 ? 10.219 -12.777 -29.449 1.00 68.44 74 PRO A O 1
ATOM 601 N N . TYR A 1 75 ? 11.042 -13.740 -27.595 1.00 70.44 75 TYR A N 1
ATOM 602 C CA . TYR A 1 75 ? 9.750 -14.163 -27.088 1.00 70.44 75 TYR A CA 1
ATOM 603 C C . TYR A 1 75 ? 9.053 -13.002 -26.382 1.00 70.44 75 TYR A C 1
ATOM 605 O O . TYR A 1 75 ? 9.617 -12.355 -25.505 1.00 70.44 75 TYR A O 1
ATOM 613 N N . PHE A 1 76 ? 7.782 -12.804 -26.729 1.00 69.06 76 PHE A N 1
ATOM 614 C CA . PHE A 1 76 ? 6.884 -11.839 -26.086 1.00 69.06 76 PHE A CA 1
ATOM 615 C C . PHE A 1 76 ? 6.679 -12.108 -24.583 1.00 69.06 76 PHE A C 1
ATOM 617 O O . PHE A 1 76 ? 6.179 -11.251 -23.864 1.00 69.06 76 PHE A O 1
ATOM 624 N N . PHE A 1 77 ? 7.050 -13.300 -24.110 1.00 74.31 77 PHE A N 1
ATOM 625 C CA . PHE A 1 77 ? 6.800 -13.759 -22.755 1.00 74.31 77 PHE A CA 1
ATOM 626 C C . PHE A 1 77 ? 8.101 -14.256 -22.121 1.00 74.31 77 PHE A C 1
ATOM 628 O O . PHE A 1 77 ? 8.687 -15.242 -22.575 1.00 74.31 77 PHE A O 1
ATOM 635 N N . ASP A 1 78 ? 8.563 -13.552 -21.093 1.00 82.62 78 ASP A N 1
ATOM 636 C CA . ASP A 1 78 ? 9.726 -13.913 -20.288 1.00 82.62 78 ASP A CA 1
ATOM 637 C C . ASP A 1 78 ? 9.318 -14.333 -18.864 1.00 82.62 78 ASP A C 1
ATOM 639 O O . ASP A 1 78 ? 8.150 -14.278 -18.473 1.00 82.62 78 ASP A O 1
ATOM 643 N N . GLU A 1 79 ? 10.293 -14.794 -18.081 1.00 82.75 79 GLU A N 1
ATOM 644 C CA . GLU A 1 79 ? 10.077 -15.246 -16.699 1.00 82.75 79 GLU A CA 1
ATOM 645 C C . GLU A 1 79 ? 9.518 -14.127 -15.807 1.00 82.75 79 GLU A C 1
ATOM 647 O O . GLU A 1 79 ? 8.693 -14.386 -14.928 1.00 82.75 79 GLU A O 1
ATOM 652 N N . LEU A 1 80 ? 9.928 -12.878 -16.057 1.00 81.62 80 LEU A N 1
ATOM 653 C CA . LEU A 1 80 ? 9.447 -11.709 -15.328 1.00 81.62 80 LEU A CA 1
ATOM 654 C C . LEU A 1 80 ? 7.973 -11.432 -15.645 1.00 81.62 80 LEU A C 1
ATOM 656 O O . LEU A 1 80 ? 7.176 -11.245 -14.729 1.00 81.62 80 LEU A O 1
ATOM 660 N N . SER A 1 81 ? 7.596 -11.474 -16.922 1.00 84.38 81 SER A N 1
ATOM 661 C CA . SER A 1 81 ?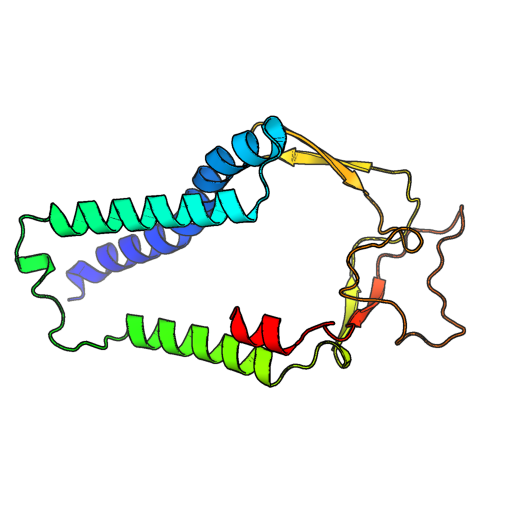 6.214 -11.334 -17.385 1.00 84.38 81 SER A CA 1
ATOM 662 C C . SER A 1 81 ? 5.340 -12.443 -16.814 1.00 84.38 81 SER A C 1
ATOM 664 O O . SER A 1 81 ? 4.245 -12.164 -16.337 1.00 84.38 81 SER A O 1
ATOM 666 N N . LEU A 1 82 ? 5.838 -13.684 -16.765 1.00 87.44 82 LEU A N 1
ATOM 667 C CA . LEU A 1 82 ? 5.135 -14.792 -16.119 1.00 87.44 82 LEU A CA 1
ATOM 668 C C . LEU A 1 82 ? 4.921 -14.539 -14.624 1.00 87.44 82 LEU A C 1
ATOM 670 O O . LEU A 1 82 ? 3.806 -14.722 -14.138 1.00 87.44 82 LEU A O 1
ATOM 674 N N . ALA A 1 83 ? 5.958 -14.113 -13.899 1.00 87.81 83 ALA A N 1
ATOM 675 C CA . ALA A 1 83 ? 5.854 -13.817 -12.472 1.00 87.81 83 ALA A CA 1
ATOM 676 C C . ALA A 1 83 ? 4.829 -12.705 -12.201 1.00 87.81 83 ALA A C 1
ATOM 678 O O . ALA A 1 83 ? 3.987 -12.844 -11.313 1.00 87.81 83 ALA A O 1
ATOM 679 N N . VAL A 1 84 ? 4.851 -11.645 -13.013 1.00 88.75 84 VAL A N 1
ATOM 680 C CA . VAL A 1 84 ? 3.883 -10.544 -12.962 1.00 88.75 84 VAL A CA 1
ATOM 681 C C . VAL A 1 84 ? 2.466 -11.042 -13.266 1.00 88.75 84 VAL A C 1
ATOM 683 O O . VAL A 1 84 ? 1.545 -10.760 -12.502 1.00 88.75 84 VAL A O 1
ATOM 686 N N . CYS A 1 85 ? 2.282 -11.841 -14.321 1.00 91.25 85 CYS A N 1
ATOM 687 C CA . CYS A 1 85 ? 0.986 -12.428 -14.658 1.00 91.25 85 CYS A CA 1
ATOM 688 C C . CYS A 1 85 ? 0.443 -13.304 -13.524 1.00 91.25 85 CYS A C 1
ATOM 690 O O . CYS A 1 85 ? -0.714 -13.148 -13.150 1.00 91.25 85 CYS A O 1
ATOM 692 N N . ILE A 1 86 ? 1.254 -14.201 -12.952 1.00 93.88 86 ILE A N 1
ATOM 693 C CA . ILE A 1 86 ? 0.835 -15.059 -11.832 1.00 93.88 86 ILE A CA 1
ATOM 694 C C . ILE A 1 86 ? 0.430 -14.209 -10.625 1.00 93.88 86 ILE A C 1
ATOM 696 O O . ILE A 1 86 ? -0.596 -14.485 -10.007 1.00 93.88 86 ILE A O 1
ATOM 700 N N . HIS A 1 87 ? 1.202 -13.169 -10.309 1.00 91.06 87 HIS A N 1
ATOM 701 C CA . HIS A 1 87 ? 0.927 -12.282 -9.184 1.00 91.06 87 HIS A CA 1
ATOM 702 C C . HIS A 1 87 ? -0.423 -11.565 -9.322 1.00 91.06 87 HIS A C 1
ATOM 704 O O . HIS A 1 87 ? -1.241 -11.611 -8.405 1.00 91.06 87 HIS A O 1
ATOM 710 N N . TYR A 1 88 ? -0.697 -10.967 -10.485 1.00 89.56 88 TYR A N 1
ATOM 711 C CA . TYR A 1 88 ? -1.973 -10.290 -10.726 1.00 89.56 88 TYR A CA 1
ATOM 712 C C . TYR A 1 88 ? -3.142 -11.269 -10.875 1.00 89.56 88 TYR A C 1
ATOM 714 O O . TYR A 1 88 ? -4.216 -11.011 -10.340 1.00 89.56 88 TYR A O 1
ATOM 722 N N . MET A 1 89 ? -2.941 -12.434 -11.502 1.00 92.50 89 MET A N 1
ATOM 723 C CA . MET A 1 89 ? -3.965 -13.487 -11.543 1.00 92.50 89 MET A CA 1
ATOM 724 C C . MET A 1 89 ? -4.327 -13.990 -10.144 1.00 92.50 89 MET A C 1
ATOM 726 O O . MET A 1 89 ? -5.496 -14.264 -9.880 1.00 92.50 89 MET A O 1
ATOM 730 N N . PHE A 1 90 ? -3.351 -14.097 -9.240 1.00 93.56 90 PHE A N 1
ATOM 731 C CA . PHE A 1 90 ? -3.600 -14.458 -7.848 1.00 93.56 90 PHE A CA 1
ATOM 732 C C . PHE A 1 90 ? -4.497 -13.424 -7.156 1.00 93.56 90 PHE A C 1
ATOM 734 O O . PHE A 1 90 ? -5.489 -13.812 -6.541 1.00 93.56 90 PHE A O 1
ATOM 741 N N . TYR A 1 91 ? -4.224 -12.124 -7.310 1.00 89.38 91 TYR A N 1
ATOM 742 C CA . TYR A 1 91 ? -5.097 -11.087 -6.748 1.00 89.38 91 TYR A CA 1
ATOM 743 C C . TYR A 1 91 ? -6.495 -11.078 -7.370 1.00 89.38 91 TYR A C 1
ATOM 745 O O . TYR A 1 91 ? -7.475 -11.005 -6.633 1.00 89.38 91 TYR A O 1
ATOM 753 N N . MET A 1 92 ? -6.608 -11.251 -8.690 1.00 89.88 92 MET A N 1
ATOM 754 C CA . MET A 1 92 ? -7.912 -11.387 -9.350 1.00 89.88 92 MET A CA 1
ATOM 755 C C . MET A 1 92 ? -8.708 -12.568 -8.802 1.00 89.88 92 MET A C 1
ATOM 757 O O . MET A 1 92 ? -9.896 -12.453 -8.507 1.00 89.88 92 MET A O 1
ATOM 761 N N . MET A 1 93 ? -8.049 -13.712 -8.621 1.00 92.75 93 MET A N 1
ATOM 762 C CA . MET A 1 93 ? -8.677 -14.903 -8.062 1.00 92.75 93 MET A CA 1
ATOM 763 C C . MET A 1 93 ? -9.146 -14.665 -6.623 1.00 92.75 93 MET A C 1
ATOM 765 O O . MET A 1 93 ? -10.276 -15.029 -6.294 1.00 92.75 93 MET A O 1
ATOM 769 N N . LEU A 1 94 ? -8.335 -13.997 -5.794 1.00 90.12 94 LEU A N 1
ATOM 770 C CA . LEU A 1 94 ? -8.724 -13.636 -4.430 1.00 90.12 94 LEU A CA 1
ATOM 771 C C . LEU A 1 94 ? -9.994 -12.788 -4.406 1.00 90.12 94 LEU A C 1
ATOM 773 O O . LEU A 1 94 ? -10.889 -13.077 -3.624 1.00 90.12 94 LEU A O 1
ATOM 777 N N . VAL A 1 95 ? -10.110 -11.791 -5.280 1.00 88.19 95 VAL A N 1
ATOM 778 C CA . VAL A 1 95 ? -11.276 -10.893 -5.323 1.00 88.19 95 VAL A CA 1
ATOM 779 C C . VAL A 1 95 ? -12.543 -11.623 -5.779 1.00 88.19 95 VAL A C 1
ATOM 781 O O . VAL A 1 95 ? -13.640 -11.354 -5.286 1.00 88.19 95 VAL A O 1
ATOM 784 N N . LEU A 1 96 ? -12.405 -12.582 -6.697 1.00 89.38 96 LEU A N 1
ATOM 785 C CA . LEU A 1 96 ? -13.531 -13.374 -7.192 1.00 89.38 96 LEU A CA 1
ATOM 786 C C . LEU A 1 96 ? -14.025 -14.399 -6.165 1.00 89.38 96 LEU A C 1
ATOM 788 O O . LEU A 1 96 ? -15.238 -14.603 -6.059 1.00 89.38 96 LEU A O 1
ATOM 792 N N . VAL A 1 97 ? -13.112 -15.025 -5.419 1.00 91.31 97 VAL A N 1
ATOM 793 C CA . VAL A 1 97 ? -13.423 -16.128 -4.494 1.00 91.31 97 VAL A CA 1
ATOM 794 C C . VAL A 1 97 ? -13.698 -15.645 -3.071 1.00 91.31 97 VAL A C 1
ATOM 796 O O . VAL A 1 97 ? -14.553 -16.218 -2.399 1.00 91.31 97 VAL A O 1
ATOM 799 N N . ALA A 1 98 ? -13.010 -14.604 -2.599 1.00 89.25 98 ALA A N 1
ATOM 800 C CA . ALA A 1 98 ? -13.234 -14.060 -1.267 1.00 89.25 98 ALA A CA 1
ATOM 801 C C . ALA A 1 98 ? -14.511 -13.208 -1.240 1.00 89.25 98 ALA A C 1
ATOM 803 O O . ALA A 1 98 ? -14.727 -12.325 -2.076 1.00 89.25 98 ALA A O 1
ATOM 804 N N . ASP A 1 99 ? -15.357 -13.478 -0.250 1.00 88.81 99 ASP A N 1
ATOM 805 C CA . ASP A 1 99 ? -16.522 -12.664 0.072 1.00 88.81 99 ASP A CA 1
ATOM 806 C C . ASP A 1 99 ? -16.234 -11.909 1.374 1.00 88.81 99 ASP A C 1
ATOM 808 O O . ASP A 1 99 ? -16.073 -12.566 2.411 1.00 88.81 99 ASP A O 1
ATOM 812 N N . PRO A 1 100 ? -16.142 -10.564 1.350 1.00 88.38 100 PRO A N 1
ATOM 813 C CA . PRO A 1 100 ? -15.840 -9.781 2.545 1.00 88.38 100 PRO A CA 1
ATOM 814 C C . PRO A 1 100 ? -16.853 -10.012 3.671 1.00 88.38 100 PRO A C 1
ATOM 816 O O . PRO A 1 100 ? -16.461 -9.993 4.834 1.00 88.38 100 PRO A O 1
ATOM 819 N N . ALA A 1 101 ? -18.116 -10.318 3.350 1.00 89.44 101 ALA A N 1
ATOM 820 C CA . ALA A 1 101 ? -19.164 -10.535 4.348 1.00 89.44 101 ALA A CA 1
ATOM 821 C C . ALA A 1 101 ? -18.926 -11.778 5.226 1.00 89.44 101 ALA A C 1
ATOM 823 O O . ALA A 1 101 ? -19.463 -11.874 6.326 1.00 89.44 101 ALA A O 1
ATOM 824 N N . ASN A 1 102 ? -18.109 -12.730 4.763 1.00 91.31 102 ASN A N 1
ATOM 825 C CA . ASN A 1 102 ? -17.795 -13.955 5.503 1.00 91.31 102 ASN A CA 1
ATOM 826 C C . ASN A 1 102 ? -16.475 -13.860 6.289 1.00 91.31 102 ASN A C 1
ATOM 828 O O . ASN A 1 102 ? -16.039 -14.849 6.883 1.00 91.31 102 ASN A O 1
ATOM 832 N N . ILE A 1 103 ? -15.810 -12.699 6.284 1.00 91.69 103 ILE A N 1
ATOM 833 C CA . ILE A 1 103 ? -14.509 -12.510 6.929 1.00 91.69 103 ILE A CA 1
ATOM 834 C C . ILE A 1 103 ? -14.709 -11.954 8.339 1.00 91.69 103 ILE A C 1
ATOM 836 O O . ILE A 1 103 ? -15.285 -10.885 8.532 1.00 91.69 103 ILE A O 1
ATOM 840 N N . VAL A 1 104 ? -14.167 -12.665 9.328 1.00 92.94 104 VAL A N 1
ATOM 841 C CA . VAL A 1 104 ? -14.098 -12.217 10.722 1.00 92.94 104 VAL A CA 1
ATOM 842 C C . VAL A 1 104 ? -12.636 -12.154 11.139 1.00 92.94 104 VAL A C 1
ATOM 844 O O . VAL A 1 104 ? -11.909 -13.140 11.021 1.00 92.94 104 VAL A O 1
ATOM 847 N N . SER A 1 105 ? -12.206 -10.997 11.638 1.00 92.75 105 SER A N 1
ATOM 848 C CA . SER A 1 105 ? -10.837 -10.782 12.107 1.00 92.75 105 SER A CA 1
ATOM 849 C C . SER A 1 105 ? -10.828 -10.557 13.613 1.00 92.75 105 SER A C 1
ATOM 851 O O . SER A 1 105 ? -11.259 -9.513 14.106 1.00 92.75 105 SER A O 1
ATOM 853 N N . VAL A 1 106 ? -10.348 -11.560 14.351 1.00 92.06 106 VAL A N 1
ATOM 854 C CA . VAL A 1 106 ? -10.177 -11.508 15.808 1.00 92.06 106 VAL A CA 1
ATOM 855 C C . VAL A 1 106 ? -8.708 -11.271 16.111 1.00 92.06 106 VAL A C 1
ATOM 857 O O . VAL A 1 106 ? -7.867 -12.097 15.756 1.00 92.06 106 VAL A O 1
ATOM 860 N N . GLY A 1 107 ? -8.388 -10.167 16.778 1.00 91.81 107 GLY A N 1
ATOM 861 C CA . GLY A 1 107 ? -6.998 -9.870 17.087 1.00 91.81 107 GLY A CA 1
ATOM 862 C C . GLY A 1 107 ? -6.775 -8.503 17.702 1.00 91.81 107 GLY A C 1
ATOM 863 O O . GLY A 1 107 ? -7.701 -7.859 18.196 1.00 91.81 107 GLY A O 1
ATOM 864 N N . LEU A 1 108 ? -5.508 -8.096 17.660 1.00 92.88 108 LEU A N 1
ATOM 865 C CA . LEU A 1 108 ? -5.059 -6.779 18.074 1.00 92.88 108 LEU A CA 1
ATOM 866 C C . LEU A 1 108 ? -5.428 -5.751 17.002 1.00 92.88 108 LEU A C 1
ATOM 868 O O . LEU A 1 108 ? -4.883 -5.779 15.897 1.00 92.88 108 LEU A O 1
ATOM 872 N N . HIS A 1 109 ? -6.317 -4.832 17.357 1.00 90.75 109 HIS A N 1
ATOM 873 C CA . HIS A 1 109 ? -6.782 -3.754 16.489 1.00 90.75 109 HIS A CA 1
ATOM 874 C C . HIS A 1 109 ? -6.505 -2.391 17.129 1.00 90.75 109 HIS A C 1
ATOM 876 O O . HIS A 1 109 ? -5.979 -2.296 18.239 1.00 90.75 109 HIS A O 1
ATOM 882 N N . GLN A 1 110 ? -6.849 -1.307 16.427 1.00 89.38 110 GLN A N 1
ATOM 883 C CA . GLN A 1 110 ? -6.772 0.032 17.010 1.00 89.38 110 GLN A CA 1
ATOM 884 C C . GLN A 1 110 ? -7.642 0.080 18.282 1.00 89.38 110 GLN A C 1
ATOM 886 O O . GLN A 1 110 ? -8.822 -0.274 18.200 1.00 89.38 110 GLN A O 1
ATOM 891 N N . PRO A 1 111 ? -7.104 0.512 19.438 1.00 90.12 111 PRO A N 1
ATOM 892 C CA . PRO A 1 111 ? -7.830 0.466 20.699 1.00 90.12 111 PRO A CA 1
ATOM 893 C C . PRO A 1 111 ? -9.121 1.273 20.638 1.00 90.12 111 PRO A C 1
ATOM 895 O O . PRO A 1 111 ? -9.146 2.390 20.115 1.00 90.12 111 PRO A O 1
ATOM 898 N N . ILE A 1 112 ? -10.178 0.730 21.227 1.00 88.88 112 ILE A N 1
ATOM 899 C CA . ILE A 1 112 ? -11.456 1.420 21.396 1.00 88.88 112 ILE A CA 1
ATOM 900 C C . ILE A 1 112 ? -11.413 2.186 22.715 1.00 88.88 112 ILE A C 1
ATOM 902 O O . ILE A 1 112 ? -11.022 1.642 23.747 1.00 88.88 112 ILE A O 1
ATOM 906 N N . GLY A 1 113 ? -11.774 3.465 22.672 1.00 87.50 113 GLY A N 1
ATOM 907 C CA . GLY A 1 113 ? -11.559 4.391 23.777 1.00 87.50 113 GLY A CA 1
ATOM 908 C C . GLY A 1 113 ? -12.161 5.775 23.518 1.00 87.50 113 GLY A C 1
ATOM 909 O O . GLY A 1 113 ? -13.003 5.932 22.633 1.00 87.50 113 GLY A O 1
ATOM 910 N N . PRO A 1 114 ? -11.742 6.808 24.270 1.00 87.38 114 PRO A N 1
ATOM 911 C CA . PRO A 1 114 ? -12.363 8.126 24.212 1.00 87.38 114 PRO A CA 1
ATOM 912 C C . PRO A 1 114 ? -12.126 8.834 22.870 1.00 87.38 114 PRO A C 1
ATOM 914 O O . PRO A 1 114 ? -10.990 9.099 22.475 1.00 87.38 114 PRO A O 1
ATOM 917 N N . CYS A 1 115 ? -13.217 9.243 22.222 1.00 85.69 115 CYS A N 1
ATOM 918 C CA . CYS A 1 115 ? -13.203 9.830 20.880 1.00 85.69 115 CYS A CA 1
ATOM 919 C C . CYS A 1 115 ? -12.500 11.177 20.727 1.00 85.69 115 CYS A C 1
ATOM 921 O O . CYS A 1 115 ? -12.036 11.519 19.643 1.00 85.69 115 CYS A O 1
ATOM 923 N N . ASN A 1 116 ? -12.386 11.939 21.812 1.00 86.62 116 ASN A N 1
ATOM 924 C CA . ASN A 1 116 ? -11.834 13.293 21.770 1.00 86.62 116 ASN A CA 1
ATOM 925 C C . ASN A 1 116 ? -10.299 13.326 21.846 1.00 86.62 116 ASN A C 1
ATOM 927 O O . ASN A 1 116 ? -9.709 14.403 21.923 1.00 86.62 116 ASN A O 1
ATOM 931 N N . VAL A 1 117 ? -9.638 12.163 21.864 1.00 89.31 117 VAL A N 1
ATOM 932 C CA . VAL A 1 117 ? -8.181 12.075 21.988 1.00 89.31 117 VAL A CA 1
ATOM 933 C C . VAL A 1 117 ? -7.554 11.863 20.619 1.00 89.31 117 VAL A C 1
ATOM 935 O O . VAL A 1 117 ? -7.742 10.828 19.979 1.00 89.31 117 VAL A O 1
ATOM 938 N N . THR A 1 118 ? -6.739 12.825 20.200 1.00 90.50 118 THR A N 1
ATOM 939 C CA . THR A 1 118 ? -5.943 12.736 18.976 1.00 90.50 118 THR A CA 1
ATOM 940 C C . THR A 1 118 ? -4.473 12.468 19.287 1.00 90.50 118 THR A C 1
ATOM 942 O O . THR A 1 118 ? -3.942 12.828 20.339 1.00 90.50 118 THR A O 1
ATOM 945 N N . GLN A 1 119 ? -3.803 11.802 18.354 1.00 90.56 119 GLN A N 1
ATOM 946 C CA . GLN A 1 119 ? -2.379 11.527 18.353 1.00 90.56 119 GLN A CA 1
ATOM 947 C C . GLN A 1 119 ? -1.717 12.294 17.208 1.00 90.56 119 GLN A C 1
ATOM 949 O O . GLN A 1 119 ? -2.231 12.357 16.090 1.00 90.56 119 GLN A O 1
ATOM 954 N N . LYS A 1 120 ? -0.546 12.862 17.499 1.00 89.44 120 LYS A N 1
ATOM 955 C CA . LYS A 1 120 ? 0.298 13.518 16.500 1.00 89.44 120 LYS A CA 1
ATOM 956 C C . LYS A 1 120 ? 0.956 12.467 15.612 1.00 89.44 120 LYS A C 1
ATOM 958 O O . LYS A 1 120 ? 1.606 11.554 16.119 1.00 89.44 120 LYS A O 1
ATOM 963 N N . VAL A 1 121 ? 0.824 12.639 14.304 1.00 84.25 121 VAL A N 1
ATOM 964 C CA . VAL A 1 121 ? 1.485 11.840 13.274 1.00 84.25 121 VAL A CA 1
ATOM 965 C C . VAL A 1 121 ? 2.455 12.756 12.544 1.00 84.25 121 VAL A C 1
ATOM 967 O O . VAL A 1 121 ? 2.060 13.776 11.979 1.00 84.25 121 VAL A O 1
ATOM 970 N N . GLN A 1 122 ? 3.739 12.419 12.603 1.00 81.19 122 GLN A N 1
ATOM 971 C CA . GLN A 1 122 ? 4.761 13.148 11.863 1.00 81.19 122 GLN A CA 1
ATOM 972 C C . GLN A 1 122 ? 4.807 12.621 10.434 1.00 81.19 122 GLN A C 1
ATOM 974 O O . GLN A 1 122 ? 5.056 11.439 10.206 1.00 81.19 122 GLN A O 1
ATOM 979 N N . THR A 1 123 ? 4.562 13.502 9.470 1.00 72.25 123 THR A N 1
ATOM 980 C CA . THR A 1 123 ? 4.747 13.180 8.054 1.00 72.25 123 THR A CA 1
ATOM 981 C C . THR A 1 123 ? 6.234 13.226 7.700 1.00 72.25 123 THR A C 1
ATOM 983 O O . THR A 1 123 ? 6.961 14.040 8.279 1.00 72.25 123 THR A O 1
ATOM 986 N N . PRO A 1 124 ? 6.701 12.444 6.711 1.00 67.06 124 PRO A N 1
ATOM 987 C CA . PRO A 1 124 ? 8.091 12.483 6.243 1.00 67.06 124 PRO A CA 1
ATOM 988 C C . PRO A 1 124 ? 8.574 13.875 5.798 1.00 67.06 124 PRO A C 1
ATOM 990 O O . PRO A 1 124 ? 9.770 14.146 5.802 1.00 67.06 124 PRO A O 1
ATOM 993 N N . THR A 1 125 ? 7.652 14.773 5.446 1.00 67.94 125 THR A N 1
ATOM 994 C CA . THR A 1 125 ? 7.904 16.176 5.075 1.00 67.94 125 THR A CA 1
ATOM 995 C C . THR A 1 125 ? 8.076 17.117 6.275 1.00 67.94 125 THR A C 1
ATOM 997 O O . THR A 1 125 ? 8.245 18.320 6.090 1.00 67.94 125 THR A O 1
ATOM 1000 N N . GLY A 1 126 ? 8.038 16.600 7.508 1.00 72.12 126 GLY A N 1
ATOM 1001 C CA . GLY A 1 126 ? 8.166 17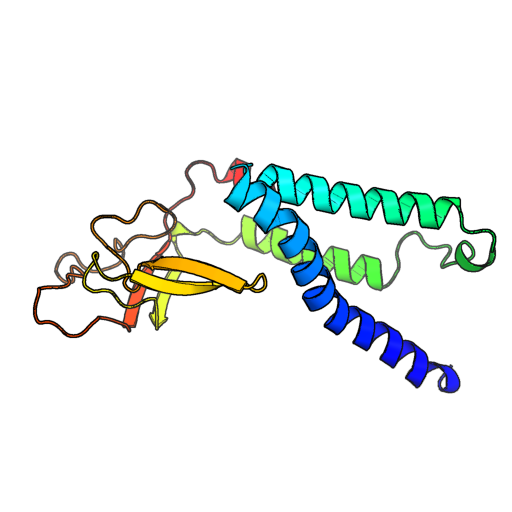.379 8.745 1.00 72.12 126 GLY A CA 1
ATOM 1002 C C . GLY A 1 126 ? 6.867 18.030 9.236 1.00 72.12 126 GLY A C 1
ATOM 1003 O O . GLY A 1 126 ? 6.861 18.642 10.303 1.00 72.12 126 GLY A O 1
ATOM 1004 N N . GLY A 1 127 ? 5.761 17.882 8.500 1.00 75.88 127 GLY A N 1
ATOM 1005 C CA . GLY A 1 127 ? 4.426 18.281 8.947 1.00 75.88 127 GLY A CA 1
ATOM 1006 C C . GLY A 1 127 ? 3.928 17.463 10.145 1.00 75.88 127 GLY A C 1
ATOM 1007 O O . GLY A 1 127 ? 4.267 16.287 10.310 1.00 75.88 127 GLY A O 1
ATOM 1008 N N . VAL A 1 128 ? 3.111 18.094 10.994 1.00 83.56 128 VAL A N 1
ATOM 1009 C CA . VAL A 1 128 ? 2.418 17.428 12.106 1.00 83.56 128 VAL A CA 1
ATOM 1010 C C . VAL A 1 128 ? 0.937 17.353 11.767 1.00 83.56 128 VAL A C 1
ATOM 1012 O O . VAL A 1 128 ? 0.238 18.364 11.806 1.00 83.56 128 VAL A O 1
ATOM 1015 N N . LEU A 1 129 ? 0.474 16.147 11.452 1.00 82.25 129 LEU A N 1
ATOM 1016 C CA . LEU A 1 129 ? -0.941 15.833 11.292 1.00 82.25 129 LEU A CA 1
ATOM 1017 C C . LEU A 1 129 ? -1.496 15.249 12.594 1.00 82.25 129 LEU A C 1
ATOM 1019 O O . LEU A 1 129 ? -0.748 14.794 13.463 1.00 82.25 129 LEU A O 1
ATOM 1023 N N . TYR A 1 130 ? -2.817 15.266 12.737 1.00 84.81 130 TYR A N 1
ATOM 1024 C CA . TYR A 1 130 ? -3.514 14.697 13.886 1.00 84.81 130 TYR A CA 1
ATOM 1025 C C . TYR A 1 130 ? -4.440 13.586 13.403 1.00 84.81 130 TYR A C 1
ATOM 1027 O O . TYR A 1 130 ? -5.252 13.804 12.510 1.00 84.81 130 TYR A O 1
ATOM 1035 N N . LYS A 1 131 ? -4.320 12.403 14.004 1.00 86.31 131 LYS A N 1
ATOM 1036 C CA . LYS A 1 131 ? -5.226 11.265 13.797 1.00 86.31 131 LYS A CA 1
ATOM 1037 C C . LYS A 1 131 ? -5.922 10.943 15.120 1.00 86.31 131 LYS A C 1
ATOM 1039 O O . LYS A 1 131 ? -5.317 11.118 16.175 1.00 86.31 131 LYS A O 1
ATOM 1044 N N . SER A 1 132 ? -7.161 10.458 15.102 1.00 87.44 132 SER A N 1
ATOM 1045 C CA . SER A 1 132 ? -7.819 9.922 16.304 1.00 87.44 132 SER A CA 1
ATOM 1046 C C . SER A 1 132 ? -7.008 8.764 16.8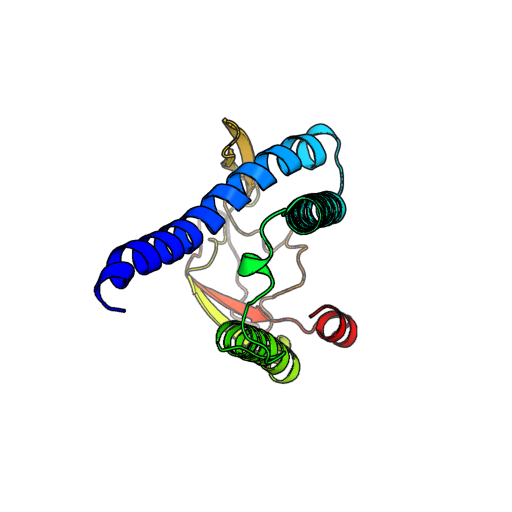96 1.00 87.44 132 SER A C 1
ATOM 1048 O O . SER A 1 132 ? -6.644 7.830 16.181 1.00 87.44 132 SER A O 1
ATOM 1050 N N . LYS A 1 133 ? -6.696 8.833 18.196 1.00 89.38 133 LYS A N 1
ATOM 1051 C CA . LYS A 1 133 ? -5.893 7.813 18.893 1.00 89.38 133 LYS A CA 1
ATOM 1052 C C . LYS A 1 133 ? -6.674 6.508 19.064 1.00 89.38 133 LYS A C 1
ATOM 1054 O O . LYS A 1 133 ? -6.108 5.428 18.937 1.00 89.38 133 LYS A O 1
ATOM 1059 N N . TYR A 1 134 ? -7.964 6.631 19.356 1.00 90.31 134 TYR A N 1
ATOM 1060 C CA . TYR A 1 134 ? -8.869 5.514 19.592 1.00 90.31 134 TYR A CA 1
ATOM 1061 C C . TYR A 1 134 ? -9.876 5.378 18.453 1.00 90.31 134 TYR A C 1
ATOM 1063 O O . TYR A 1 134 ? -10.173 6.357 17.766 1.00 90.31 134 TYR A O 1
ATOM 1071 N N . LEU A 1 135 ? -10.364 4.159 18.226 1.00 88.12 135 LEU A N 1
ATOM 1072 C CA . LEU A 1 135 ? -11.463 3.911 17.299 1.00 88.12 135 LEU A CA 1
ATOM 1073 C C . LEU A 1 135 ? -12.783 4.335 17.955 1.00 88.12 135 LEU A C 1
ATOM 1075 O O . LEU A 1 135 ? -13.134 3.868 19.039 1.00 88.12 135 LEU A O 1
ATOM 1079 N N . CYS A 1 136 ? -13.509 5.218 17.276 1.00 85.94 136 CYS A N 1
ATOM 1080 C CA . CYS A 1 136 ? -14.811 5.711 17.700 1.00 85.94 136 CYS A CA 1
ATOM 1081 C C . CYS A 1 136 ? -15.931 4.879 17.104 1.00 85.94 136 CYS A C 1
ATOM 1083 O O . CYS A 1 136 ? -16.241 5.048 15.932 1.00 85.94 136 CYS A O 1
ATOM 1085 N N . ILE A 1 137 ? -16.578 4.043 17.913 1.00 82.19 137 ILE A N 1
ATOM 1086 C CA . ILE A 1 137 ? -17.705 3.224 17.440 1.00 82.19 137 ILE A CA 1
ATOM 1087 C C . ILE A 1 137 ? -18.872 4.108 16.978 1.00 82.19 137 ILE A C 1
ATOM 1089 O O . ILE A 1 137 ? -19.478 3.831 15.950 1.00 82.19 137 ILE A O 1
ATOM 1093 N N . ASP A 1 138 ? -19.155 5.194 17.702 1.00 79.50 138 ASP A N 1
ATOM 1094 C CA . ASP A 1 138 ? -20.280 6.087 17.391 1.00 79.50 138 ASP A CA 1
ATOM 1095 C C . ASP A 1 138 ? -20.044 6.967 16.152 1.00 79.50 138 ASP A C 1
ATOM 1097 O O . ASP A 1 138 ? -20.991 7.516 15.594 1.00 79.50 138 ASP A O 1
ATOM 1101 N N . ASN A 1 139 ? -18.785 7.130 15.733 1.00 79.62 139 ASN A N 1
ATOM 1102 C CA . ASN A 1 139 ? -18.382 8.011 14.635 1.00 79.62 139 ASN A CA 1
ATOM 1103 C C . ASN A 1 139 ? -17.429 7.287 13.674 1.00 79.62 139 ASN A C 1
ATOM 1105 O O . ASN A 1 139 ? -16.367 7.805 13.330 1.00 79.62 139 ASN A O 1
ATOM 1109 N N . TYR A 1 140 ? -17.783 6.054 13.319 1.00 80.44 140 TYR A N 1
ATOM 1110 C CA . TYR A 1 140 ? -17.091 5.280 12.297 1.00 80.44 140 TYR A CA 1
ATOM 1111 C C . TYR A 1 140 ? -17.844 5.411 10.968 1.00 80.44 140 TYR A C 1
ATOM 1113 O O . TYR A 1 140 ? -18.998 4.996 10.858 1.00 80.44 140 TYR A O 1
ATOM 1121 N N . ASP A 1 141 ? -17.203 6.014 9.970 1.00 75.88 141 ASP A N 1
ATOM 1122 C CA . ASP A 1 141 ? -17.778 6.351 8.663 1.00 75.88 141 ASP A CA 1
ATOM 1123 C C . ASP A 1 141 ? -17.335 5.411 7.532 1.00 75.88 141 ASP A C 1
ATOM 1125 O O . ASP A 1 141 ? -17.976 5.356 6.484 1.00 75.88 141 ASP A O 1
ATOM 1129 N N . GLU A 1 142 ? -16.274 4.635 7.746 1.00 72.75 142 GLU A N 1
ATOM 1130 C CA . GLU A 1 142 ? -15.593 3.895 6.682 1.00 72.75 142 GLU A CA 1
ATOM 1131 C C . GLU A 1 142 ? -16.343 2.649 6.167 1.00 72.75 142 GLU A C 1
ATOM 1133 O O . GLU A 1 142 ? -15.903 2.069 5.186 1.00 72.75 142 GLU A O 1
ATOM 1138 N N . LYS A 1 143 ? -17.491 2.248 6.737 1.00 80.88 143 LYS A N 1
ATOM 1139 C CA . LYS A 1 143 ? -18.411 1.177 6.260 1.00 80.88 143 LYS A CA 1
ATOM 1140 C C . LYS A 1 143 ? -17.813 -0.197 5.867 1.00 80.88 143 LYS A C 1
ATOM 1142 O O . LYS A 1 143 ? -18.599 -1.075 5.524 1.00 80.88 143 LYS A O 1
ATOM 1147 N N . TYR A 1 144 ? -16.499 -0.430 5.912 1.00 84.06 144 TYR A N 1
ATOM 1148 C CA . TYR A 1 144 ? -15.844 -1.668 5.451 1.00 84.06 144 TYR A CA 1
ATOM 1149 C C . TYR A 1 144 ? -15.985 -2.836 6.426 1.00 84.06 144 TYR A C 1
ATOM 1151 O O . TYR A 1 144 ? -15.904 -4.003 6.038 1.00 84.06 144 TYR A O 1
ATOM 1159 N N . PHE A 1 145 ? -16.152 -2.522 7.704 1.00 89.69 145 PHE A N 1
ATOM 1160 C CA . PHE A 1 145 ? -16.394 -3.501 8.744 1.00 89.69 145 PHE A CA 1
ATOM 1161 C C . PHE A 1 145 ? -17.399 -2.954 9.750 1.00 89.69 145 PHE A C 1
ATOM 1163 O O . PHE A 1 145 ? -17.616 -1.748 9.865 1.00 89.69 145 PHE A O 1
ATOM 1170 N N . ASP A 1 146 ? -17.997 -3.858 10.502 1.00 88.12 146 ASP A N 1
ATOM 1171 C CA . ASP A 1 146 ? -18.822 -3.538 11.648 1.00 88.12 146 ASP A CA 1
ATOM 1172 C C . ASP A 1 146 ? -18.576 -4.575 12.763 1.00 88.12 146 ASP A C 1
ATOM 1174 O O . ASP A 1 146 ? -17.587 -5.317 12.771 1.00 88.12 146 ASP A O 1
ATOM 1178 N N . PHE A 1 147 ? -19.501 -4.617 13.717 1.00 88.31 147 PHE A N 1
ATOM 1179 C CA . PHE A 1 147 ? -19.472 -5.530 14.849 1.00 88.31 147 PHE A CA 1
ATOM 1180 C C . PHE A 1 147 ? -20.671 -6.500 14.852 1.00 88.31 147 PHE A C 1
ATOM 1182 O O . PHE A 1 147 ? -21.049 -6.999 15.913 1.00 88.31 147 PHE A O 1
ATOM 1189 N N . HIS A 1 148 ? -21.299 -6.772 13.696 1.00 87.31 148 HIS A N 1
ATOM 1190 C CA . HIS A 1 148 ? -22.539 -7.567 13.614 1.00 87.31 148 HIS A CA 1
ATOM 1191 C C . HIS A 1 148 ? -22.357 -9.047 13.979 1.00 87.31 148 HIS A C 1
ATOM 1193 O O . HIS A 1 148 ? -23.306 -9.701 14.404 1.00 87.31 148 HIS A O 1
ATOM 1199 N N . CYS A 1 149 ? -21.151 -9.589 13.803 1.00 86.81 149 CYS A N 1
ATOM 1200 C CA . CYS A 1 149 ? -20.813 -10.978 14.116 1.00 86.81 149 CYS A CA 1
ATOM 1201 C C . CYS A 1 149 ? -20.659 -11.238 15.621 1.00 86.81 149 CYS A C 1
ATOM 1203 O O . CYS A 1 149 ? -20.539 -12.391 16.041 1.00 86.81 149 CYS A O 1
ATOM 1205 N N . LEU A 1 150 ? -20.680 -10.190 16.450 1.00 86.94 150 LEU A N 1
ATOM 1206 C CA . LEU A 1 150 ? -20.701 -10.343 17.896 1.00 86.94 150 LEU A CA 1
ATOM 1207 C C . LEU A 1 150 ? -22.114 -10.680 18.379 1.00 86.94 150 LEU A C 1
ATOM 1209 O O . LEU A 1 150 ? -23.099 -10.141 17.869 1.00 86.94 150 LEU A O 1
ATOM 1213 N N . PRO A 1 151 ? -22.249 -11.551 19.394 1.00 84.31 151 PRO A N 1
ATOM 1214 C CA . PRO A 1 151 ? -23.556 -11.845 19.960 1.00 84.31 151 PRO A CA 1
ATOM 1215 C C . PRO A 1 151 ? -24.190 -10.557 20.499 1.00 84.31 151 PRO A C 1
ATOM 1217 O O . PRO A 1 151 ? -23.499 -9.713 21.062 1.00 84.31 151 PRO A O 1
ATOM 1220 N N . ALA A 1 152 ? -25.516 -10.422 20.391 1.00 71.12 152 ALA A N 1
ATOM 1221 C CA . ALA A 1 152 ? -26.254 -9.198 20.749 1.00 71.12 152 ALA A CA 1
ATOM 1222 C C . ALA A 1 152 ? -26.007 -8.685 22.188 1.00 71.12 152 ALA A C 1
ATOM 1224 O O . ALA A 1 152 ? -26.238 -7.510 22.484 1.00 71.12 152 ALA A O 1
ATOM 1225 N N . ASN A 1 153 ? -25.524 -9.567 23.067 1.00 66.19 153 ASN A N 1
ATOM 1226 C CA . ASN A 1 153 ? -25.189 -9.283 24.460 1.00 66.19 153 ASN A CA 1
ATOM 1227 C C . ASN A 1 153 ? -23.739 -8.788 24.645 1.00 66.19 153 ASN A C 1
ATOM 1229 O O . ASN A 1 153 ? -23.437 -8.177 25.663 1.00 66.19 153 ASN A O 1
ATOM 1233 N N . ALA A 1 154 ? -22.854 -9.021 23.673 1.00 69.31 154 ALA A N 1
ATOM 1234 C CA . ALA A 1 154 ? -21.461 -8.576 23.650 1.00 69.31 154 ALA A CA 1
ATOM 1235 C C . ALA A 1 154 ? -21.320 -7.295 22.817 1.00 69.31 154 ALA A C 1
ATOM 1237 O O . ALA A 1 154 ? -20.537 -7.226 21.869 1.00 69.31 154 ALA A O 1
ATOM 1238 N N . LYS A 1 155 ? -22.114 -6.269 23.149 1.00 65.62 155 LYS A N 1
ATOM 1239 C CA . LYS A 1 155 ? -21.926 -4.949 22.545 1.00 65.62 155 LYS A CA 1
ATOM 1240 C C . LYS A 1 155 ? -20.565 -4.427 22.976 1.00 65.62 155 LYS A C 1
ATOM 1242 O O . LYS A 1 155 ? -20.355 -4.200 24.164 1.00 65.62 155 LYS A O 1
ATOM 1247 N N . ILE A 1 156 ? -19.672 -4.214 22.016 1.00 73.00 156 ILE A N 1
ATOM 1248 C CA . ILE A 1 156 ? -18.445 -3.477 22.282 1.00 73.00 156 ILE A CA 1
ATOM 1249 C C . ILE A 1 156 ? -18.863 -2.057 22.636 1.00 73.00 156 ILE A C 1
ATOM 1251 O O . ILE A 1 156 ? -19.451 -1.338 21.828 1.00 73.00 156 ILE A O 1
ATOM 1255 N N . ARG A 1 157 ? -18.619 -1.689 23.886 1.00 69.44 157 ARG A N 1
ATOM 1256 C CA . ARG A 1 157 ? -18.841 -0.351 24.408 1.00 69.44 157 ARG A CA 1
ATOM 1257 C C . ARG A 1 157 ? -17.636 0.020 25.236 1.00 69.44 157 ARG A C 1
ATOM 1259 O O . ARG A 1 157 ? -17.056 -0.826 25.906 1.00 69.44 157 ARG A O 1
ATOM 1266 N N . TYR A 1 158 ? -17.286 1.288 25.144 1.00 73.25 158 TYR A N 1
ATOM 1267 C CA . TYR A 1 158 ? -16.335 1.911 26.036 1.00 73.25 158 TYR A CA 1
ATOM 1268 C C . TYR A 1 158 ? -17.132 2.805 26.980 1.00 73.25 158 TYR A C 1
ATOM 1270 O O . TYR A 1 158 ? -17.796 3.737 26.513 1.00 73.25 158 TYR A O 1
ATOM 1278 N N . GLU A 1 159 ? -17.099 2.523 28.281 1.00 75.12 159 GLU A N 1
ATOM 1279 C CA . GLU A 1 159 ? -17.623 3.442 29.287 1.00 75.12 159 GLU A CA 1
ATOM 1280 C C . GLU A 1 159 ? -16.484 4.312 29.855 1.00 75.12 159 GLU A C 1
ATOM 1282 O O . GLU A 1 159 ? -15.337 3.865 29.954 1.00 75.12 159 GLU A O 1
ATOM 1287 N N . PRO A 1 160 ? -16.745 5.589 30.207 1.00 69.88 160 PRO A N 1
ATOM 1288 C CA . PRO A 1 160 ? -15.730 6.456 30.802 1.00 69.88 160 PRO 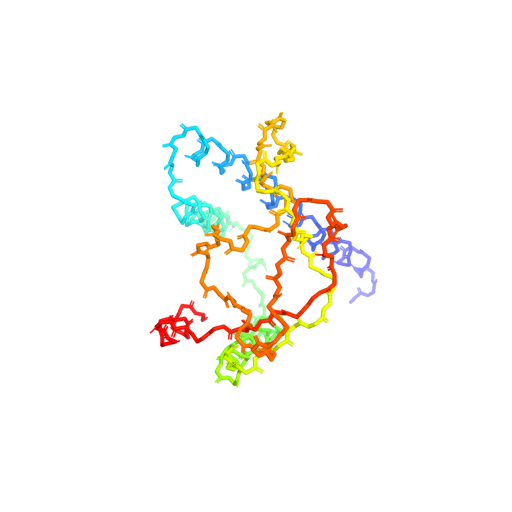A CA 1
ATOM 1289 C C . PRO A 1 160 ? -15.217 5.887 32.138 1.00 69.88 160 PRO A C 1
ATOM 1291 O O . PRO A 1 160 ? -15.860 6.047 33.172 1.00 69.88 160 PRO A O 1
ATOM 1294 N N . GLY A 1 161 ? -14.045 5.247 32.114 1.00 70.38 161 GLY A N 1
ATOM 1295 C CA . GLY A 1 161 ? -13.448 4.572 33.274 1.00 70.38 161 GLY A CA 1
ATOM 1296 C C . GLY A 1 161 ? -12.899 3.178 32.962 1.00 70.38 161 GLY A C 1
ATOM 1297 O O . GLY A 1 161 ? -12.082 2.679 33.733 1.00 70.38 161 GLY A O 1
ATOM 1298 N N . ASP A 1 162 ? -13.292 2.596 31.828 1.00 79.00 162 ASP A N 1
ATOM 1299 C CA . ASP A 1 162 ? -12.768 1.315 31.360 1.00 79.00 162 ASP A CA 1
ATOM 1300 C C . ASP A 1 162 ? -11.360 1.450 30.766 1.00 79.00 162 ASP A C 1
ATOM 1302 O O . ASP A 1 162 ? -10.952 2.507 30.268 1.00 79.00 162 ASP A O 1
ATOM 1306 N N . GLU A 1 163 ? -10.608 0.351 30.787 1.00 82.94 163 GLU A N 1
ATOM 1307 C CA . GLU A 1 163 ? -9.361 0.264 30.032 1.00 82.94 163 GLU A CA 1
ATOM 1308 C C . GLU A 1 163 ? -9.658 0.192 28.522 1.00 82.94 163 GLU A C 1
ATOM 1310 O O . GLU A 1 163 ? -10.648 -0.423 28.113 1.00 82.94 163 GLU A O 1
ATOM 1315 N N . PRO A 1 164 ? -8.824 0.810 27.664 1.00 84.31 164 PRO A N 1
ATOM 1316 C CA . PRO A 1 164 ? -9.015 0.742 26.222 1.00 84.31 164 PRO A CA 1
ATOM 1317 C C . PRO A 1 164 ? -9.004 -0.704 25.717 1.00 84.31 164 PRO A C 1
ATOM 1319 O O . PRO A 1 164 ? -8.082 -1.468 26.005 1.00 84.31 164 PRO A O 1
ATOM 1322 N N . LEU A 1 165 ? -10.005 -1.071 24.917 1.00 86.06 165 LEU A N 1
ATOM 1323 C CA . LEU A 1 165 ? -10.112 -2.426 24.382 1.00 86.06 165 LEU A CA 1
ATOM 1324 C C . LEU A 1 165 ? -9.253 -2.561 23.122 1.00 86.06 165 LEU A C 1
ATOM 1326 O O . LEU A 1 165 ? -9.605 -2.042 22.063 1.00 86.06 165 LEU A O 1
ATOM 1330 N N . GLU A 1 166 ? -8.133 -3.268 23.239 1.00 89.50 166 GLU A N 1
ATOM 1331 C CA . GLU A 1 166 ? -7.184 -3.507 22.139 1.00 89.50 166 GLU A CA 1
ATOM 1332 C C . GLU A 1 166 ? -7.458 -4.803 21.366 1.00 89.50 166 GLU A C 1
ATOM 1334 O O . GLU A 1 166 ? -7.130 -4.904 20.184 1.00 89.50 166 GLU A O 1
ATOM 1339 N N . TRP A 1 167 ? -8.071 -5.795 22.016 1.00 89.31 167 TRP A N 1
ATOM 1340 C CA . TRP A 1 167 ? -8.324 -7.108 21.430 1.00 89.31 167 TRP A CA 1
ATOM 1341 C C . TRP A 1 167 ? -9.819 -7.337 21.226 1.00 89.31 167 TRP A C 1
ATOM 1343 O O . TRP A 1 167 ? -10.562 -7.532 22.189 1.00 89.31 167 TRP A O 1
ATOM 1353 N N . TYR A 1 168 ? -10.271 -7.327 19.974 1.00 89.00 168 TYR A N 1
ATOM 1354 C CA . TYR A 1 168 ? -11.681 -7.525 19.637 1.00 89.00 168 TYR A CA 1
ATOM 1355 C C . TYR A 1 168 ? -11.866 -8.173 18.262 1.00 89.00 168 TYR A C 1
ATOM 1357 O O . TYR A 1 168 ? -10.914 -8.362 17.503 1.00 89.00 168 TYR A O 1
ATOM 1365 N N . ALA A 1 169 ? -13.102 -8.576 17.966 1.00 90.88 169 ALA A N 1
ATOM 1366 C CA . ALA A 1 169 ? -13.484 -9.097 16.661 1.00 90.88 169 ALA A CA 1
ATOM 1367 C C . ALA A 1 169 ? -14.108 -7.986 15.813 1.00 90.88 169 ALA A C 1
ATOM 1369 O O . ALA A 1 169 ? -14.965 -7.254 16.307 1.00 90.88 169 ALA A O 1
ATOM 1370 N N . ILE A 1 170 ? -13.702 -7.900 14.549 1.00 91.19 170 ILE A N 1
ATOM 1371 C CA . ILE A 1 170 ? -14.369 -7.102 13.513 1.00 91.19 170 ILE A CA 1
ATOM 1372 C C . ILE A 1 170 ? -14.925 -8.024 12.434 1.00 91.19 170 ILE A C 1
ATOM 1374 O O . ILE A 1 170 ? -14.359 -9.087 12.157 1.00 91.19 170 ILE A O 1
ATOM 1378 N N . CYS A 1 171 ? -16.024 -7.600 11.830 1.00 91.50 171 CYS A N 1
ATOM 1379 C CA . CYS A 1 171 ? -16.791 -8.375 10.868 1.00 91.50 171 CYS A CA 1
ATOM 1380 C C . CYS A 1 171 ? -16.817 -7.597 9.552 1.00 91.50 171 CYS A C 1
ATOM 1382 O O . CYS A 1 171 ? -17.156 -6.416 9.551 1.00 91.50 171 CYS A O 1
ATOM 1384 N N . GLY A 1 172 ? -16.429 -8.222 8.442 1.00 91.69 172 GLY A N 1
ATOM 1385 C CA . GLY A 1 172 ? -16.480 -7.566 7.138 1.00 91.69 172 GLY A CA 1
ATOM 1386 C C . GLY A 1 172 ? -17.921 -7.317 6.695 1.00 91.69 172 GLY A C 1
ATOM 1387 O O . GLY A 1 172 ? -18.813 -8.125 6.951 1.00 91.69 172 GLY A O 1
ATOM 1388 N N . THR A 1 173 ? -18.160 -6.194 6.029 1.00 91.31 173 THR A N 1
ATOM 1389 C CA . THR A 1 173 ? -19.463 -5.868 5.438 1.00 91.31 173 THR A CA 1
ATOM 1390 C C . THR A 1 173 ? -19.468 -6.202 3.941 1.00 91.31 173 THR A C 1
ATOM 1392 O O . THR A 1 173 ? -18.414 -6.239 3.296 1.00 91.31 173 THR A O 1
ATOM 1395 N N . PRO A 1 174 ? -20.638 -6.481 3.342 1.00 90.62 174 PRO A N 1
ATOM 1396 C CA . PRO A 1 174 ? -20.728 -6.639 1.897 1.00 90.62 174 PRO A CA 1
ATOM 1397 C C . PRO A 1 174 ? -20.453 -5.304 1.186 1.00 90.62 174 PRO A C 1
ATOM 1399 O O . PRO A 1 174 ? -20.920 -4.250 1.616 1.00 90.62 174 PRO A O 1
ATOM 1402 N N . PHE A 1 175 ? -19.753 -5.352 0.050 1.00 85.75 175 PHE A N 1
ATOM 1403 C CA . PHE A 1 175 ? -19.595 -4.178 -0.812 1.00 85.75 175 PHE A CA 1
ATOM 1404 C C . PHE A 1 175 ? -20.946 -3.729 -1.382 1.00 85.75 175 PHE A C 1
ATOM 1406 O O . PHE A 1 175 ? -21.717 -4.562 -1.862 1.00 85.75 175 PHE A O 1
ATOM 1413 N N . GLU A 1 176 ? -21.190 -2.413 -1.424 1.00 86.38 176 GLU A N 1
ATOM 1414 C CA . GLU A 1 176 ? -22.383 -1.845 -2.075 1.00 86.38 176 GLU A CA 1
ATOM 1415 C C . GLU A 1 176 ? -22.431 -2.228 -3.569 1.00 86.38 176 GLU A C 1
ATOM 1417 O O . GLU A 1 176 ? -23.482 -2.609 -4.084 1.00 86.38 176 GLU A O 1
ATOM 1422 N N . ASN A 1 177 ? -21.276 -2.216 -4.250 1.00 86.88 177 ASN A N 1
ATOM 1423 C CA . ASN A 1 177 ? -21.133 -2.624 -5.647 1.00 86.88 177 ASN A CA 1
ATOM 1424 C C . ASN A 1 177 ? -19.922 -3.551 -5.849 1.00 86.88 177 ASN A C 1
ATOM 1426 O O . ASN A 1 177 ? -18.840 -3.137 -6.266 1.00 86.88 177 ASN A O 1
ATOM 1430 N N . ARG A 1 178 ? -20.104 -4.849 -5.579 1.00 85.25 178 ARG A N 1
ATOM 1431 C CA . ARG A 1 178 ? -19.036 -5.853 -5.749 1.00 85.25 178 ARG A CA 1
ATOM 1432 C C . ARG A 1 178 ? -18.504 -5.926 -7.188 1.00 85.25 178 ARG A C 1
ATOM 1434 O O . ARG A 1 178 ? -17.330 -6.226 -7.382 1.00 85.25 178 ARG A O 1
ATOM 1441 N N . ALA A 1 179 ? -19.347 -5.663 -8.188 1.00 87.25 179 ALA A N 1
ATOM 1442 C CA . ALA A 1 179 ? -18.950 -5.728 -9.594 1.00 87.25 179 ALA A CA 1
ATOM 1443 C C . ALA A 1 179 ? -17.959 -4.617 -9.970 1.00 87.25 179 ALA A C 1
ATOM 1445 O O . ALA A 1 179 ? -17.022 -4.869 -10.719 1.00 87.25 179 ALA A O 1
ATOM 1446 N N . GLU A 1 180 ? -18.134 -3.416 -9.420 1.00 85.56 180 GLU A N 1
ATOM 1447 C CA . GLU A 1 180 ? -17.202 -2.301 -9.610 1.00 85.56 180 GLU A CA 1
ATOM 1448 C C . GLU A 1 180 ? -15.834 -2.603 -9.001 1.00 85.56 180 GLU A C 1
ATOM 1450 O O . GLU A 1 180 ? -14.819 -2.425 -9.668 1.00 85.56 180 GLU A O 1
ATOM 1455 N N . TYR A 1 181 ? -15.803 -3.172 -7.794 1.00 82.50 181 TYR A N 1
ATOM 1456 C CA . TYR A 1 181 ? -14.552 -3.609 -7.174 1.00 82.50 181 TYR A CA 1
ATOM 1457 C C . TYR A 1 181 ? -13.825 -4.681 -8.007 1.00 82.50 181 TYR A C 1
ATOM 1459 O O . TYR A 1 181 ? -12.622 -4.575 -8.218 1.00 82.50 181 TYR A O 1
ATOM 1467 N N . ILE A 1 182 ? -14.553 -5.674 -8.538 1.00 85.81 182 ILE A N 1
ATOM 1468 C CA . ILE A 1 182 ? -13.990 -6.700 -9.438 1.00 85.81 182 ILE A CA 1
ATOM 1469 C C . ILE A 1 182 ? -13.469 -6.087 -10.744 1.00 85.81 182 ILE A C 1
ATOM 1471 O O . ILE A 1 182 ? -12.507 -6.597 -11.298 1.00 85.81 182 ILE A O 1
ATOM 1475 N N . PHE A 1 183 ? -14.119 -5.045 -11.265 1.00 84.56 183 PHE A N 1
ATOM 1476 C CA . PHE A 1 183 ? -13.745 -4.422 -12.536 1.00 84.56 183 PHE A CA 1
ATOM 1477 C C . PHE A 1 183 ? -12.519 -3.507 -12.424 1.00 84.56 183 PHE A C 1
ATOM 1479 O O . PHE A 1 183 ? -11.792 -3.340 -13.400 1.00 84.56 183 PHE A O 1
ATOM 1486 N N . ILE A 1 184 ? -12.320 -2.875 -11.263 1.00 78.81 184 ILE A N 1
ATOM 1487 C CA . ILE A 1 184 ? -11.176 -1.987 -11.009 1.00 78.81 184 ILE A CA 1
ATOM 1488 C C . ILE A 1 184 ? -9.862 -2.773 -10.895 1.00 78.81 184 ILE A C 1
ATOM 1490 O O . ILE A 1 184 ? -8.808 -2.239 -11.246 1.00 78.81 184 ILE A O 1
ATOM 1494 N N . ILE A 1 185 ? -9.925 -4.001 -10.377 1.00 76.56 185 ILE A N 1
ATOM 1495 C CA . ILE A 1 185 ? -8.769 -4.891 -10.192 1.00 76.56 185 ILE A CA 1
ATOM 1496 C C . ILE A 1 185 ? -8.505 -5.659 -11.490 1.00 76.56 185 ILE A C 1
ATOM 1498 O O . ILE A 1 185 ? -7.309 -5.785 -11.843 1.00 76.56 185 ILE A O 1
#

pLDDT: mean 85.31, std 7.46, range [65.44, 95.25]

Secondary structure (DSSP, 8-state):
-HHHHHHHHHHHHHHHHHHHHHHHHHHHHHHIIIIIIT---HHHHHHHHHHHHHHHHHHHHHH---GGGTS--SSS--HHHHHHHHHHHHHHHHHHH--GGG-EEEEEEEEE--TT-EEEEE-TTS-EEEEESSB-GGG----SEESTTS-TT------TTSPPEEEEEEEEPPPTTHHHHHHH-

Sequence (185 aa):
DWKKFGREFLCVFLAGVGAFWGGTIQFALLYHPAHDIFGIHSEYTTVTFLAFYALIVYIADRSNRRPESRAGNPYFFDELSLAVCIHYMFYMMLVLVADPANIVSVGLHQPIGPCNVTQKVQTPTGGVLYKSKYLCIDNYDEKYFDFHCLPANAKIRYEPGDEPLEWYAICGTPFENRAEYIFII

Foldseek 3Di:
DVVCVVVVVVVVVCCVVVVVVVVVVVLLVQCCCCCVVVVHDPVVSVVVSVVVVVVVVVCCVVPDPDCVVVVPDPDPDDPVNVVVVVVVVVVLVCLVPDFQQQDKDWFFDQWADDQVDWDWDQDPVRDTDIDGSHDDLVPDDPQQKHDVPDDPVPPDDDDVPDDTHGTGMIGGDGDPDSPVVSVVD